Protein AF-A0A524FB58-F1 (afdb_monomer_lite)

Secondary structure (DSSP, 8-state):
--HHHHHHHHHHHHHHHHH-SSPPP--HHHHHHHHHHHHHHHH----SS-HHHHHHHHHHHHHHHHHHHHHHHHHHHHHHHHHHTTPPP-GGGS-HHHHHHHHHHHHHHHHHHHHHHHTT----------------------------PPP-------------------------SS-PPPEE-TTS-EEE--

Radius of gyration: 26.37 Å; chains: 1; bounding box: 49×52×83 Å

Sequence (194 aa):
MDIKSEYEKLYQHWLNEFEQTELTPLNKELYSHYKTALDYLNNYKLDQTDSIKLDVINSYKENFNYLFKDFAKIREIKIINAALALKVINLNILLESEKLFYQNLVSAVKGFKKVKTIDGEKIEELNTFEEKGGLESKENANLEQTKSSIQINEFLDTGLVIKAENEDFNYTLVRFLKKTPPLVGIDLLNYGPF

Structure (mmCIF, N/CA/C/O backbone):
data_AF-A0A524FB58-F1
#
_entry.id   AF-A0A524FB58-F1
#
loop_
_atom_site.group_PDB
_atom_site.id
_atom_site.type_symbol
_atom_site.label_atom_id
_atom_site.label_alt_id
_atom_site.label_comp_id
_atom_site.label_asym_id
_atom_site.label_entity_id
_atom_site.label_seq_id
_atom_site.pdbx_PDB_ins_code
_atom_site.Cartn_x
_atom_site.Cartn_y
_atom_site.Cartn_z
_atom_site.occupancy
_atom_site.B_iso_or_equiv
_atom_site.auth_seq_id
_atom_site.auth_comp_id
_atom_site.auth_asym_id
_atom_site.auth_atom_id
_atom_site.pdbx_PDB_model_num
ATOM 1 N N . MET A 1 1 ? -14.064 15.059 16.021 1.00 74.81 1 MET A N 1
ATOM 2 C CA . MET A 1 1 ? -13.711 14.290 14.813 1.00 74.81 1 MET A CA 1
ATOM 3 C C . MET A 1 1 ? -14.345 12.921 14.954 1.00 74.81 1 MET A C 1
ATOM 5 O O . MET A 1 1 ? -14.161 12.311 16.000 1.00 74.81 1 MET A O 1
ATOM 9 N N . ASP A 1 2 ? -15.152 12.484 13.989 1.00 87.12 2 ASP A N 1
ATOM 10 C CA . ASP A 1 2 ? -15.792 11.164 14.054 1.00 87.12 2 ASP A CA 1
ATOM 11 C C . ASP A 1 2 ? -14.819 10.090 13.554 1.00 87.12 2 ASP A C 1
ATOM 13 O O . ASP A 1 2 ? -14.737 9.809 12.361 1.00 87.12 2 ASP A O 1
ATOM 17 N N . ILE A 1 3 ? -14.054 9.498 14.475 1.00 87.12 3 ILE A N 1
ATOM 18 C CA . ILE A 1 3 ? -12.995 8.535 14.137 1.00 87.12 3 ILE A CA 1
ATOM 19 C C . ILE A 1 3 ? -13.559 7.278 13.454 1.00 87.12 3 ILE A C 1
ATOM 21 O O . ILE A 1 3 ? -12.866 6.649 12.656 1.00 87.12 3 ILE A O 1
ATOM 25 N N . LYS A 1 4 ? -14.812 6.903 13.740 1.00 89.94 4 LYS A N 1
ATOM 26 C CA . LYS A 1 4 ? -15.442 5.741 13.105 1.00 89.94 4 LYS A CA 1
ATOM 27 C C . LYS A 1 4 ? -15.704 6.019 11.631 1.00 89.94 4 LYS A C 1
ATOM 29 O O . LYS A 1 4 ? -15.341 5.208 10.785 1.00 89.94 4 LYS A O 1
ATOM 34 N N . SER A 1 5 ? -16.282 7.181 11.328 1.00 91.19 5 SER A N 1
ATOM 35 C CA . SER A 1 5 ? -16.485 7.608 9.941 1.00 91.19 5 SER A CA 1
ATOM 36 C C . SER A 1 5 ? -15.158 7.727 9.188 1.00 91.19 5 SER A C 1
ATOM 38 O O . SER A 1 5 ? -15.068 7.313 8.035 1.00 91.19 5 SER A O 1
ATOM 40 N N . GLU A 1 6 ? -14.112 8.241 9.836 1.00 91.12 6 GLU A N 1
ATOM 41 C CA . GLU A 1 6 ? -12.800 8.385 9.199 1.00 91.12 6 GLU A CA 1
ATOM 42 C C . GLU A 1 6 ? -12.092 7.056 8.939 1.00 91.12 6 GLU A C 1
ATOM 44 O O . GLU A 1 6 ? -11.480 6.885 7.884 1.00 91.12 6 GLU A O 1
ATOM 49 N N . TYR A 1 7 ? -12.224 6.094 9.854 1.00 92.00 7 TYR A N 1
ATOM 50 C CA . TYR A 1 7 ? -11.739 4.736 9.627 1.00 92.00 7 TYR A CA 1
ATOM 51 C C . TYR A 1 7 ? -12.460 4.082 8.450 1.00 92.00 7 TYR A C 1
ATOM 53 O O . TYR A 1 7 ? -11.806 3.532 7.572 1.00 92.00 7 TYR A O 1
ATOM 61 N N . GLU A 1 8 ? -13.789 4.200 8.388 1.00 93.62 8 GLU A N 1
ATOM 62 C CA . GLU A 1 8 ? -14.581 3.625 7.298 1.00 93.62 8 GLU A CA 1
ATOM 63 C C . GLU A 1 8 ? -14.173 4.208 5.940 1.00 93.62 8 GLU A C 1
ATOM 65 O O . GLU A 1 8 ? -13.949 3.472 4.985 1.00 93.62 8 GLU A O 1
ATOM 70 N N . LYS A 1 9 ? -13.982 5.530 5.848 1.00 93.75 9 LYS A N 1
ATOM 71 C CA . LYS A 1 9 ? -13.510 6.172 4.610 1.00 93.75 9 LYS A CA 1
ATOM 72 C C . LYS A 1 9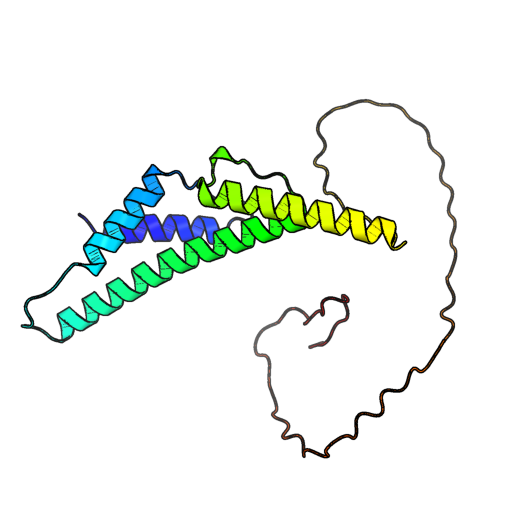 ? -12.133 5.668 4.184 1.00 93.75 9 LYS A C 1
ATOM 74 O O . LYS A 1 9 ? -11.912 5.461 2.992 1.00 93.75 9 LYS A O 1
ATOM 79 N N . LEU A 1 10 ? -11.200 5.511 5.127 1.00 94.00 10 LEU A N 1
ATOM 80 C CA . LEU A 1 10 ? -9.881 4.956 4.824 1.00 94.00 10 LEU A CA 1
ATOM 81 C C . LEU A 1 10 ? -9.994 3.492 4.389 1.00 94.00 10 LEU A C 1
ATOM 83 O O . LEU A 1 10 ? -9.356 3.106 3.418 1.00 94.00 10 LEU A O 1
ATOM 87 N N . TYR A 1 11 ? -10.821 2.700 5.070 1.00 94.69 11 TYR A N 1
ATOM 88 C CA . TYR A 1 11 ? -11.035 1.292 4.757 1.00 94.69 11 TYR A CA 1
ATOM 89 C C . TYR A 1 11 ? -11.610 1.103 3.357 1.00 94.69 11 TYR A C 1
ATOM 91 O O . TYR A 1 11 ? -11.065 0.324 2.585 1.00 94.69 11 TYR A O 1
ATOM 99 N N . GLN A 1 12 ? -12.637 1.866 2.985 1.00 94.81 12 GLN A N 1
ATOM 100 C CA . GLN A 1 12 ? -13.210 1.805 1.640 1.00 94.81 12 GLN A CA 1
ATOM 101 C C . GLN A 1 12 ? -12.193 2.216 0.570 1.00 94.81 12 GLN A C 1
ATOM 103 O O . GLN A 1 12 ? -12.129 1.619 -0.501 1.00 94.81 12 GLN A O 1
ATOM 108 N N . HIS A 1 13 ? -11.357 3.216 0.852 1.00 94.81 13 HIS A N 1
ATOM 109 C CA . HIS A 1 13 ? -10.304 3.611 -0.077 1.00 94.81 13 HIS A CA 1
ATOM 110 C C . HIS A 1 13 ? -9.227 2.526 -0.214 1.00 94.81 13 HIS A C 1
ATOM 112 O O . HIS A 1 13 ? -8.853 2.172 -1.330 1.00 94.81 13 HIS A O 1
ATOM 118 N N . TRP A 1 14 ? -8.780 1.957 0.905 1.00 95.81 14 TRP A N 1
ATOM 119 C CA . TRP A 1 14 ? -7.864 0.821 0.921 1.00 95.81 14 TRP A CA 1
ATOM 120 C C . TRP A 1 14 ? -8.438 -0.383 0.172 1.00 95.81 14 TRP A C 1
ATOM 122 O O . TRP A 1 14 ? -7.725 -0.994 -0.613 1.00 95.81 14 TRP A O 1
ATOM 132 N N . LEU A 1 15 ? -9.725 -0.685 0.352 1.00 94.19 15 LEU A N 1
ATOM 133 C CA . LEU A 1 15 ? -10.390 -1.805 -0.305 1.00 94.19 15 LEU A CA 1
ATOM 134 C C . LEU A 1 15 ? -10.415 -1.616 -1.824 1.00 94.19 15 LEU A C 1
ATOM 136 O O . LEU A 1 15 ? -10.027 -2.518 -2.559 1.00 94.19 15 LEU A O 1
ATOM 140 N N . ASN A 1 16 ? -10.776 -0.419 -2.291 1.00 94.06 16 ASN A N 1
ATOM 141 C CA . ASN A 1 16 ? -10.726 -0.088 -3.715 1.00 94.06 16 ASN A CA 1
ATOM 142 C C . ASN A 1 16 ? -9.303 -0.220 -4.279 1.00 94.06 16 ASN A C 1
ATOM 144 O O . ASN A 1 16 ? -9.114 -0.755 -5.367 1.00 94.06 16 ASN A O 1
ATOM 148 N N . GLU A 1 17 ? -8.295 0.238 -3.535 1.00 92.94 17 GLU A N 1
ATOM 149 C CA . GLU A 1 17 ? -6.890 0.095 -3.921 1.00 92.94 17 GLU A CA 1
ATOM 150 C C . GLU A 1 17 ? -6.446 -1.373 -3.917 1.00 92.94 17 GLU A C 1
ATOM 152 O O . GLU A 1 17 ? -5.666 -1.778 -4.768 1.00 92.94 17 GLU A O 1
ATOM 157 N N . PHE A 1 18 ? -6.948 -2.201 -3.012 1.00 90.94 18 PHE A N 1
ATOM 158 C CA . PHE A 1 18 ? -6.625 -3.621 -2.980 1.00 90.94 18 PHE A CA 1
ATOM 159 C C . PHE A 1 18 ? -7.256 -4.391 -4.152 1.00 90.94 18 PHE A C 1
ATOM 161 O O . PHE A 1 18 ? -6.596 -5.223 -4.772 1.00 90.94 18 PHE A O 1
ATOM 168 N N . GLU A 1 19 ? -8.521 -4.112 -4.470 1.00 91.94 19 GLU A N 1
ATOM 169 C CA . GLU A 1 19 ? -9.278 -4.841 -5.494 1.00 91.94 19 GLU A CA 1
ATOM 170 C C . GLU A 1 19 ? -8.921 -4.420 -6.924 1.00 91.94 19 GLU A C 1
ATOM 172 O O . GLU A 1 19 ? -8.925 -5.243 -7.843 1.00 91.94 19 GLU A O 1
ATOM 177 N N . GLN A 1 20 ? -8.616 -3.140 -7.137 1.00 89.75 20 GLN A N 1
ATOM 178 C CA . GLN A 1 20 ? -8.323 -2.618 -8.468 1.00 89.75 20 GLN A CA 1
ATOM 179 C C . GLN A 1 20 ? -6.864 -2.865 -8.848 1.00 89.75 20 GLN A C 1
ATOM 181 O O . GLN A 1 20 ? -5.957 -2.740 -8.032 1.00 89.75 20 GLN A O 1
ATOM 186 N N . THR A 1 21 ? -6.600 -3.163 -10.121 1.00 85.31 21 THR A N 1
ATOM 187 C CA . THR A 1 21 ? -5.218 -3.256 -10.629 1.00 85.31 21 THR A CA 1
ATOM 188 C C . THR A 1 21 ? -4.576 -1.875 -10.770 1.00 85.31 21 THR A C 1
ATOM 190 O O . THR A 1 21 ? -3.364 -1.725 -10.619 1.00 85.31 21 THR A O 1
ATOM 193 N N . GLU A 1 22 ? -5.386 -0.856 -11.050 1.00 87.25 22 GLU A N 1
ATOM 194 C CA . GLU A 1 22 ? -4.934 0.525 -11.197 1.00 87.25 22 GLU A CA 1
ATOM 195 C C . GLU A 1 22 ? -4.821 1.226 -9.839 1.00 87.25 22 GLU A C 1
ATOM 197 O O . GLU A 1 22 ? -5.389 0.776 -8.844 1.00 87.25 22 GLU A O 1
ATOM 202 N N . LEU A 1 23 ? -4.031 2.300 -9.789 1.00 91.44 23 LEU A N 1
ATOM 203 C CA . LEU A 1 23 ? -3.870 3.117 -8.586 1.00 91.44 23 LEU A CA 1
ATOM 204 C C . LEU A 1 23 ? -5.119 3.971 -8.373 1.00 91.44 23 LEU A C 1
ATOM 206 O O . LEU A 1 23 ? -5.563 4.653 -9.302 1.00 91.44 23 LEU A O 1
ATOM 210 N N . THR A 1 24 ? -5.641 4.004 -7.148 1.00 92.88 24 THR A N 1
ATOM 211 C CA . THR A 1 24 ? -6.732 4.927 -6.820 1.00 92.88 24 THR A CA 1
ATOM 212 C C . THR A 1 24 ? -6.187 6.352 -6.652 1.00 92.88 24 THR A C 1
ATOM 214 O O . THR A 1 24 ? -4.992 6.559 -6.403 1.00 92.88 24 THR A O 1
ATOM 217 N N . PRO A 1 25 ? -7.021 7.391 -6.817 1.00 91.62 25 PRO A N 1
ATOM 218 C CA . PRO A 1 25 ? -6.574 8.766 -6.649 1.00 91.62 25 PRO A CA 1
ATOM 219 C C . PRO A 1 25 ? -6.303 9.124 -5.188 1.00 91.62 25 PRO A C 1
ATOM 221 O O . PRO A 1 25 ? -7.214 9.171 -4.364 1.00 91.62 25 PRO A O 1
ATOM 224 N N . LEU A 1 26 ? -5.049 9.480 -4.890 1.00 92.25 26 LEU A N 1
ATOM 225 C CA . LEU A 1 26 ? -4.635 9.984 -3.584 1.00 92.25 26 LEU A CA 1
ATOM 226 C C . LEU A 1 26 ? -4.120 11.417 -3.716 1.00 92.25 26 LEU A C 1
ATOM 228 O O . LEU A 1 26 ? -2.941 11.670 -3.963 1.00 92.25 26 LEU A O 1
ATOM 232 N N . ASN A 1 27 ? -5.025 12.379 -3.539 1.00 88.44 27 ASN A N 1
ATOM 233 C CA . ASN A 1 27 ? -4.650 13.786 -3.521 1.00 88.44 27 ASN A CA 1
ATOM 234 C C . ASN A 1 27 ? -4.021 14.181 -2.166 1.00 88.44 27 ASN A C 1
ATOM 236 O O . ASN A 1 27 ? -4.152 13.499 -1.143 1.00 88.44 27 ASN A O 1
ATOM 240 N N . LYS A 1 28 ? -3.333 15.328 -2.153 1.00 90.12 28 LYS A N 1
ATOM 241 C CA . LYS A 1 28 ? -2.673 15.858 -0.949 1.00 90.12 28 LYS A CA 1
ATOM 242 C C . LYS A 1 28 ? -3.662 16.130 0.189 1.00 90.12 28 LYS A C 1
ATOM 244 O O . LYS A 1 28 ? -3.309 15.968 1.356 1.00 90.12 28 LYS A O 1
ATOM 249 N N . GLU A 1 29 ? -4.878 16.543 -0.146 1.00 89.38 29 GLU A N 1
ATOM 250 C CA . GLU A 1 29 ? -5.929 16.868 0.819 1.00 89.38 29 GLU A CA 1
ATOM 251 C C . GLU A 1 29 ? -6.419 15.617 1.559 1.00 89.38 29 GLU A C 1
ATOM 253 O O . GLU A 1 29 ? -6.392 15.595 2.786 1.00 89.38 29 GLU A O 1
ATOM 258 N N . LEU A 1 30 ? -6.754 14.543 0.836 1.00 89.31 30 LEU A N 1
ATOM 259 C CA . LEU A 1 30 ? -7.161 13.244 1.382 1.00 89.31 30 LEU A CA 1
ATOM 260 C C . LEU A 1 30 ? -6.049 12.625 2.220 1.00 89.31 30 LEU A C 1
ATOM 262 O O . LEU A 1 30 ? -6.300 12.174 3.334 1.00 89.31 30 LEU A O 1
ATOM 266 N N . TYR A 1 31 ? -4.809 12.650 1.725 1.00 91.94 31 TYR A N 1
ATOM 267 C CA . TYR A 1 31 ? -3.670 12.162 2.500 1.00 91.94 31 TYR A CA 1
ATOM 268 C C . TYR A 1 31 ? -3.527 12.922 3.827 1.00 91.94 31 TYR A C 1
ATOM 270 O O . TYR A 1 31 ? -3.359 12.317 4.888 1.00 91.94 31 TYR A O 1
ATOM 278 N N . SER A 1 32 ? -3.633 14.254 3.781 1.00 91.75 32 SER A N 1
ATOM 279 C CA . SER A 1 32 ? -3.556 15.100 4.978 1.00 91.75 32 SER A CA 1
ATOM 280 C C . SER A 1 32 ? -4.718 14.831 5.935 1.00 91.75 32 SER A C 1
ATOM 282 O O . SER A 1 32 ? -4.526 14.830 7.151 1.00 91.75 32 SER A O 1
ATOM 284 N N . HIS A 1 33 ? -5.905 14.555 5.397 1.00 91.50 33 HIS A N 1
ATOM 285 C CA . HIS A 1 33 ? -7.095 14.203 6.163 1.00 91.50 33 HIS A CA 1
ATOM 286 C C . HIS A 1 33 ? -6.916 12.888 6.933 1.00 91.50 33 HIS A C 1
ATOM 288 O O . HIS A 1 33 ? -7.090 12.864 8.153 1.00 91.50 33 HIS A O 1
ATOM 294 N N . TYR A 1 34 ? -6.453 11.824 6.267 1.00 92.31 34 TYR A N 1
ATOM 295 C CA . TYR A 1 34 ? -6.144 10.552 6.932 1.00 92.31 34 TYR A CA 1
ATOM 296 C C . TYR A 1 34 ? -5.041 10.700 7.976 1.00 92.31 34 TYR A C 1
ATOM 298 O O . TYR A 1 34 ? -5.157 10.169 9.079 1.00 92.31 34 TYR A O 1
ATOM 306 N N . LYS A 1 35 ? -3.995 11.469 7.664 1.00 93.25 35 LYS A N 1
ATOM 307 C CA . LYS A 1 35 ? -2.899 11.715 8.601 1.00 93.25 35 LYS A CA 1
ATOM 308 C C . LYS A 1 35 ? -3.374 12.457 9.852 1.00 93.25 35 LYS A C 1
ATOM 310 O O . LYS A 1 35 ? -3.023 12.066 10.958 1.00 93.25 35 LYS A O 1
ATOM 315 N N . THR A 1 36 ? -4.235 13.459 9.690 1.00 93.06 36 THR A N 1
ATOM 316 C CA . THR A 1 36 ? -4.828 14.205 10.813 1.00 93.06 36 THR A CA 1
ATOM 317 C C . THR A 1 36 ? -5.680 13.291 11.697 1.00 93.06 36 THR A C 1
ATOM 319 O O . THR A 1 36 ? -5.613 13.384 12.921 1.00 93.06 36 THR A O 1
ATOM 322 N N . ALA A 1 37 ? -6.443 12.371 11.093 1.00 91.31 37 ALA A N 1
ATOM 323 C CA . ALA A 1 37 ? -7.217 11.367 11.825 1.00 91.31 37 ALA A CA 1
ATOM 324 C C . ALA A 1 37 ? -6.316 10.441 12.650 1.00 91.31 37 ALA A C 1
ATOM 326 O O . ALA A 1 37 ? -6.582 10.187 13.827 1.00 91.31 37 ALA A O 1
ATOM 327 N N . LEU A 1 38 ? -5.231 9.977 12.031 1.00 91.81 38 LEU A N 1
ATOM 328 C CA . LEU A 1 38 ? -4.247 9.100 12.648 1.00 91.81 38 LEU A CA 1
ATOM 329 C C . LEU A 1 38 ? -3.539 9.792 13.819 1.00 91.81 38 LEU A C 1
ATOM 331 O O . LEU A 1 38 ? -3.433 9.224 14.903 1.00 91.81 38 LEU A O 1
ATOM 335 N N . ASP A 1 39 ? -3.104 11.036 13.619 1.00 92.56 39 ASP A N 1
ATOM 336 C CA . ASP A 1 39 ? -2.422 11.836 14.634 1.00 92.56 39 ASP A CA 1
ATOM 337 C C . ASP A 1 39 ? -3.358 12.139 15.811 1.00 92.56 39 ASP A C 1
ATOM 339 O O . ASP A 1 39 ? -2.952 12.031 16.970 1.00 92.56 39 ASP A O 1
ATOM 343 N N . TYR A 1 40 ? -4.629 12.455 15.541 1.00 90.88 40 TYR A N 1
ATOM 344 C CA . TYR A 1 40 ? -5.641 12.638 16.581 1.00 90.88 40 TYR A CA 1
ATOM 345 C C . TYR A 1 40 ? -5.821 11.368 17.423 1.00 90.88 40 TYR A C 1
ATOM 347 O O . TYR A 1 40 ? -5.773 11.423 18.653 1.00 90.88 40 TYR A O 1
ATOM 355 N N . LEU A 1 41 ? -5.980 10.216 16.767 1.00 88.94 41 LEU A N 1
ATOM 356 C CA . LEU A 1 41 ? -6.186 8.934 17.434 1.00 88.94 41 LEU A CA 1
ATOM 357 C C . LEU A 1 41 ? -4.942 8.495 18.223 1.00 88.94 41 LEU A C 1
ATOM 359 O O . LEU A 1 41 ? -5.056 8.061 19.368 1.00 88.94 41 LEU A O 1
ATOM 363 N N . ASN A 1 42 ? -3.744 8.660 17.664 1.00 89.06 42 ASN A N 1
ATOM 364 C CA . ASN A 1 42 ? -2.493 8.290 18.326 1.00 89.06 42 ASN A CA 1
ATOM 365 C C . ASN A 1 42 ? -2.245 9.127 19.587 1.00 89.06 42 ASN A C 1
ATOM 367 O O . ASN A 1 42 ? -1.902 8.567 20.634 1.00 89.06 42 ASN A O 1
ATOM 371 N N . ASN A 1 43 ? -2.502 10.436 19.518 1.00 89.38 43 ASN A N 1
ATOM 372 C CA . ASN A 1 43 ? -2.318 11.363 20.636 1.00 89.38 43 ASN A CA 1
ATOM 373 C C . ASN A 1 43 ? -3.439 11.307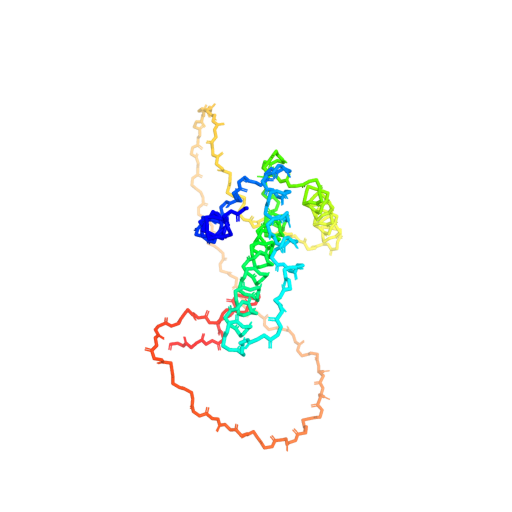 21.685 1.00 89.38 43 ASN A C 1
ATOM 375 O O . ASN A 1 43 ? -3.288 11.885 22.762 1.00 89.38 43 ASN A O 1
ATOM 379 N N . TYR A 1 44 ? -4.544 10.609 21.408 1.00 86.00 44 TYR A N 1
ATOM 380 C CA . TYR A 1 44 ? -5.632 10.440 22.365 1.00 86.00 44 TYR A CA 1
ATOM 381 C C . TYR A 1 44 ? -5.159 9.645 23.591 1.00 86.00 44 TYR A C 1
ATOM 383 O O . TYR A 1 44 ? -4.746 8.487 23.474 1.00 86.00 44 TYR A O 1
ATOM 391 N N . LYS A 1 45 ? -5.213 10.259 24.775 1.00 81.38 45 LYS A N 1
ATOM 392 C CA . LYS A 1 45 ? -4.890 9.626 26.061 1.00 81.38 45 LYS A CA 1
ATOM 393 C C . LYS A 1 45 ? -6.164 9.520 26.890 1.00 81.38 45 LYS A C 1
ATOM 395 O O . LYS A 1 45 ? -6.924 10.482 26.943 1.00 81.38 45 LYS A O 1
ATOM 400 N N . LEU A 1 46 ? -6.379 8.373 27.532 1.00 76.50 46 LEU A N 1
ATOM 401 C CA . LEU A 1 46 ? -7.399 8.245 28.572 1.00 76.50 46 LEU A CA 1
ATOM 402 C C . LEU A 1 46 ? -6.775 8.429 29.942 1.00 76.50 46 LEU A C 1
ATOM 404 O O . LEU A 1 46 ? -5.676 7.936 30.203 1.00 76.50 46 LEU A O 1
ATOM 408 N N . ASP A 1 47 ? -7.546 9.046 30.828 1.00 74.81 47 ASP A N 1
ATOM 409 C CA . ASP A 1 47 ? -7.322 8.955 32.261 1.00 74.81 47 ASP A CA 1
ATOM 410 C C . ASP A 1 47 ? -7.565 7.497 32.678 1.00 74.81 47 ASP A C 1
ATOM 412 O O . ASP A 1 47 ? -8.595 6.918 32.335 1.00 74.81 47 ASP A O 1
ATOM 416 N N . GLN A 1 48 ? -6.583 6.888 33.351 1.00 65.31 48 GLN A N 1
ATOM 417 C CA . GLN A 1 48 ? -6.348 5.438 33.534 1.00 65.31 48 GLN A CA 1
ATOM 418 C C . GLN A 1 48 ? -7.412 4.660 34.344 1.00 65.31 48 GLN A C 1
ATOM 420 O O . GLN A 1 48 ? -7.088 3.765 35.119 1.00 65.31 48 GLN A O 1
ATOM 425 N N . THR A 1 49 ? -8.690 4.984 34.207 1.00 65.12 49 THR A N 1
ATOM 426 C CA . THR A 1 49 ? -9.753 4.495 35.091 1.00 65.12 49 THR A CA 1
ATOM 427 C C . THR A 1 49 ? -10.352 3.150 34.675 1.00 65.12 49 THR A C 1
ATOM 429 O O . THR A 1 49 ? -10.906 2.476 35.533 1.00 65.12 49 THR A O 1
ATOM 432 N N . ASP A 1 50 ? -10.181 2.704 33.423 1.00 77.69 50 ASP A N 1
ATOM 433 C CA . ASP A 1 50 ? -10.714 1.423 32.925 1.00 77.69 50 ASP A CA 1
ATOM 434 C C . ASP A 1 50 ? -9.715 0.688 32.012 1.00 77.69 50 ASP A C 1
ATOM 436 O O . ASP A 1 50 ? -9.418 1.155 30.908 1.00 77.69 50 ASP A O 1
ATOM 440 N N . SER A 1 51 ? -9.253 -0.502 32.423 1.00 83.50 51 SER A N 1
ATOM 441 C CA . SER A 1 51 ? -8.330 -1.333 31.624 1.00 83.50 51 SER A CA 1
ATOM 442 C C . SER A 1 51 ? -8.940 -1.767 30.289 1.00 83.50 51 SER A C 1
ATOM 444 O O . SER A 1 51 ? -8.311 -1.633 29.246 1.00 83.50 51 SER A O 1
ATOM 446 N N . ILE A 1 52 ? -10.209 -2.187 30.295 1.00 85.94 52 ILE A N 1
ATOM 447 C CA . ILE A 1 52 ? -10.911 -2.656 29.091 1.00 85.94 52 ILE A CA 1
ATOM 448 C C . ILE A 1 52 ? -11.038 -1.528 28.059 1.00 85.94 52 ILE A C 1
ATOM 450 O O . ILE A 1 52 ? -10.830 -1.745 26.868 1.00 85.94 52 ILE A O 1
ATOM 454 N N . LYS A 1 53 ? -11.361 -0.303 28.498 1.00 85.50 53 LYS A N 1
ATOM 455 C CA . LYS A 1 53 ? -11.462 0.847 27.585 1.00 85.50 53 LYS A CA 1
ATOM 456 C C . LYS A 1 53 ? -10.110 1.182 26.963 1.00 85.50 53 LYS A C 1
ATOM 458 O O . LYS A 1 53 ? -10.059 1.525 25.784 1.00 85.50 53 LYS A O 1
ATOM 463 N N . LEU A 1 54 ? -9.033 1.071 27.741 1.00 87.75 54 LEU A N 1
ATOM 464 C CA . LEU A 1 54 ? -7.678 1.283 27.249 1.00 87.75 54 LEU A CA 1
ATOM 465 C C . LEU A 1 54 ? -7.306 0.247 26.179 1.00 87.75 54 LEU A C 1
ATOM 467 O O . LEU A 1 54 ? -6.837 0.634 25.111 1.00 87.75 54 LEU A O 1
ATOM 471 N N . ASP A 1 55 ? -7.582 -1.034 26.426 1.00 88.56 55 ASP A N 1
ATOM 472 C CA . ASP A 1 55 ? -7.285 -2.121 25.485 1.00 88.56 55 ASP A CA 1
ATOM 473 C C . ASP A 1 55 ? -8.054 -1.969 24.168 1.00 88.56 55 ASP A C 1
ATOM 475 O O . ASP A 1 55 ? -7.472 -2.072 23.088 1.00 88.56 55 ASP A O 1
ATOM 479 N N . VAL A 1 56 ? -9.349 -1.637 24.237 1.00 88.31 56 VAL A N 1
ATOM 480 C CA . VAL A 1 56 ? -10.177 -1.385 23.045 1.00 88.31 56 VAL A CA 1
ATOM 481 C C . VAL A 1 56 ? -9.611 -0.230 22.217 1.00 88.31 56 VAL A C 1
ATOM 483 O O . VAL A 1 56 ? -9.533 -0.317 20.991 1.00 88.31 56 VAL A O 1
ATOM 486 N N . ILE A 1 57 ? -9.186 0.851 22.871 1.00 87.56 57 ILE A N 1
ATOM 487 C CA . ILE A 1 57 ? -8.661 2.032 22.182 1.00 87.56 57 ILE A CA 1
ATOM 488 C C . ILE A 1 57 ? -7.276 1.764 21.596 1.00 87.56 57 ILE A C 1
ATOM 490 O O . ILE A 1 57 ? -7.001 2.199 20.478 1.00 87.56 57 ILE A O 1
ATOM 494 N N . ASN A 1 58 ? -6.427 1.010 22.292 1.00 89.88 58 ASN A N 1
ATOM 495 C CA . ASN A 1 58 ? -5.138 0.576 21.761 1.00 89.88 58 ASN A CA 1
ATOM 496 C C . ASN A 1 58 ? -5.313 -0.334 20.542 1.00 89.88 58 ASN A C 1
ATOM 498 O O . ASN A 1 58 ? -4.690 -0.080 19.516 1.00 89.88 58 ASN A O 1
ATOM 502 N N . SER A 1 59 ? -6.231 -1.303 20.594 1.00 90.75 59 SER A N 1
ATOM 503 C CA . SER A 1 59 ? -6.555 -2.137 19.430 1.00 90.75 59 SER A CA 1
ATOM 504 C C . SER A 1 59 ? -7.039 -1.290 18.248 1.00 90.75 59 SER A C 1
ATOM 506 O O . SER A 1 59 ? -6.603 -1.479 17.113 1.00 90.75 59 SER A O 1
ATOM 508 N N . TYR A 1 60 ? -7.879 -0.283 18.504 1.00 89.94 60 TYR A N 1
ATOM 509 C CA . TYR A 1 60 ? -8.344 0.623 17.455 1.00 89.94 60 TYR A CA 1
ATOM 510 C C . TYR A 1 60 ? -7.202 1.457 16.847 1.00 89.94 60 TYR A C 1
ATOM 512 O O . TYR A 1 60 ? -7.130 1.605 15.625 1.00 89.94 60 TYR A O 1
ATOM 520 N N . LYS A 1 61 ? -6.271 1.957 17.674 1.00 91.62 61 LYS A N 1
ATOM 521 C CA . LYS A 1 61 ? -5.044 2.634 17.217 1.00 91.62 61 LYS A CA 1
ATOM 522 C C . LYS A 1 61 ? -4.209 1.722 16.330 1.00 91.62 61 LYS A C 1
ATOM 524 O O . LYS A 1 61 ? -3.785 2.139 15.253 1.00 91.62 61 LYS A O 1
ATOM 529 N N . GLU A 1 62 ? -3.953 0.499 16.775 1.00 93.12 62 GLU A N 1
ATOM 530 C CA . GLU A 1 62 ? -3.149 -0.472 16.034 1.00 93.12 62 GLU A CA 1
ATOM 531 C C . GLU A 1 62 ? -3.774 -0.785 14.676 1.00 93.12 62 GLU A C 1
ATOM 533 O O . GLU A 1 62 ? -3.088 -0.689 13.659 1.00 93.12 62 GLU A O 1
ATOM 538 N N . ASN A 1 63 ? -5.083 -1.038 14.637 1.00 92.69 63 ASN A N 1
ATOM 539 C CA . ASN A 1 63 ? -5.806 -1.344 13.405 1.00 92.69 63 ASN A CA 1
ATOM 540 C C . ASN A 1 63 ? -5.789 -0.178 12.408 1.00 92.69 63 ASN A C 1
ATOM 542 O O . ASN A 1 63 ? -5.562 -0.392 11.219 1.00 92.69 63 ASN A O 1
ATOM 546 N N . PHE A 1 64 ? -5.992 1.061 12.870 1.00 93.50 64 PHE A N 1
ATOM 547 C CA . PHE A 1 64 ? -5.946 2.242 12.000 1.00 93.50 64 PHE A CA 1
ATOM 548 C C . PHE A 1 64 ? -4.531 2.457 11.439 1.00 93.50 64 PHE A C 1
ATOM 550 O O . PHE A 1 64 ? -4.356 2.666 10.238 1.00 93.50 64 PHE A O 1
ATOM 557 N N . ASN A 1 65 ? -3.503 2.347 12.290 1.00 93.94 65 ASN A N 1
ATOM 558 C CA . ASN A 1 65 ? -2.105 2.457 11.867 1.00 93.94 65 ASN A CA 1
ATOM 559 C C . ASN A 1 65 ? -1.712 1.349 10.887 1.00 93.94 65 ASN A C 1
ATOM 561 O O . ASN A 1 65 ? -0.998 1.618 9.921 1.00 93.94 65 ASN A O 1
ATOM 565 N N . TYR A 1 66 ? -2.155 0.117 11.133 1.00 95.38 66 TYR A N 1
ATOM 566 C CA . TYR A 1 66 ? -1.928 -1.006 10.235 1.00 95.38 66 TYR A CA 1
ATOM 567 C C . TYR A 1 66 ? -2.556 -0.736 8.868 1.00 95.38 66 TYR A C 1
ATOM 569 O O . TYR A 1 66 ? -1.842 -0.757 7.872 1.00 95.38 66 TYR A O 1
ATOM 577 N N . LEU A 1 67 ? -3.844 -0.387 8.835 1.00 94.75 67 LEU A N 1
ATOM 578 C CA . LEU A 1 67 ? -4.586 -0.125 7.603 1.00 94.75 67 LEU A CA 1
ATOM 579 C C . LEU A 1 67 ? -3.936 0.981 6.763 1.00 94.75 67 LEU A C 1
ATOM 581 O O . LEU A 1 67 ? -3.740 0.823 5.562 1.00 94.75 67 LEU A O 1
ATOM 585 N N . PHE A 1 68 ? -3.544 2.088 7.398 1.00 94.88 68 PHE A N 1
ATOM 586 C CA . PHE A 1 68 ? -2.887 3.191 6.699 1.00 94.88 68 PHE A CA 1
ATOM 587 C C . PHE A 1 68 ? -1.513 2.798 6.135 1.00 94.88 68 PHE A C 1
ATOM 589 O O . PHE A 1 68 ? -1.167 3.163 5.011 1.00 94.88 68 PHE A O 1
ATOM 596 N N . LYS A 1 69 ? -0.721 2.035 6.900 1.00 95.44 69 LYS A N 1
ATOM 597 C CA . LYS A 1 69 ? 0.577 1.522 6.434 1.00 95.44 69 LYS A CA 1
ATOM 598 C C . LYS A 1 69 ? 0.412 0.529 5.292 1.00 95.44 69 LYS A C 1
ATOM 600 O O . LYS A 1 69 ? 1.194 0.563 4.349 1.00 95.44 69 LYS A O 1
ATOM 605 N N . ASP A 1 70 ? -0.571 -0.354 5.390 1.00 95.88 70 ASP A N 1
ATOM 606 C CA . ASP A 1 70 ? -0.843 -1.361 4.373 1.00 95.88 70 ASP A CA 1
ATOM 607 C C . ASP A 1 70 ? -1.318 -0.716 3.066 1.00 95.88 70 ASP A C 1
ATOM 609 O O . ASP A 1 70 ? -0.788 -1.016 2.000 1.00 95.88 70 ASP A O 1
ATOM 613 N N . PHE A 1 71 ? -2.190 0.291 3.158 1.00 94.81 71 PHE A N 1
ATOM 614 C CA . PHE A 1 71 ? -2.586 1.124 2.021 1.00 94.81 71 PHE A CA 1
ATOM 615 C C . PHE A 1 71 ? -1.382 1.731 1.291 1.00 94.81 71 PHE A C 1
ATOM 617 O O . PHE A 1 71 ? -1.263 1.598 0.073 1.00 94.81 71 PHE A O 1
ATOM 624 N N . ALA A 1 72 ? -0.450 2.339 2.029 1.00 94.06 72 ALA A N 1
ATOM 625 C CA . ALA A 1 72 ? 0.763 2.901 1.440 1.00 94.06 72 ALA A CA 1
ATOM 626 C C . ALA A 1 72 ? 1.635 1.828 0.759 1.00 94.06 72 ALA A C 1
ATOM 628 O O . ALA A 1 72 ? 2.170 2.070 -0.321 1.00 94.06 72 ALA A O 1
ATOM 629 N N . LYS A 1 73 ? 1.742 0.631 1.350 1.00 95.38 73 LYS A N 1
ATOM 630 C CA . LYS A 1 73 ? 2.510 -0.489 0.781 1.00 95.38 73 LYS A CA 1
ATOM 631 C C . LYS A 1 73 ? 1.905 -1.031 -0.510 1.00 95.38 73 LYS A C 1
ATOM 633 O O . LYS A 1 73 ? 2.642 -1.293 -1.456 1.00 95.38 73 LYS A O 1
ATOM 638 N N . ILE A 1 74 ? 0.584 -1.203 -0.573 1.00 94.38 74 ILE A N 1
ATOM 639 C CA . ILE A 1 74 ? -0.089 -1.674 -1.796 1.00 94.38 74 ILE A CA 1
ATOM 640 C C . ILE A 1 74 ? 0.201 -0.703 -2.942 1.00 94.38 74 ILE A C 1
ATOM 642 O O . ILE A 1 74 ? 0.591 -1.119 -4.036 1.00 94.38 74 ILE A O 1
ATOM 646 N N . ARG A 1 75 ? 0.085 0.599 -2.668 1.00 95.44 75 ARG A N 1
ATOM 647 C CA . ARG A 1 75 ? 0.408 1.648 -3.637 1.00 95.44 75 ARG A CA 1
ATOM 648 C C . ARG A 1 75 ? 1.865 1.608 -4.072 1.00 95.44 75 ARG A C 1
ATOM 650 O O . ARG A 1 75 ? 2.141 1.651 -5.268 1.00 95.44 75 ARG A O 1
ATOM 657 N N . GLU A 1 76 ? 2.790 1.477 -3.125 1.00 94.88 76 GLU A N 1
ATOM 658 C CA . GLU A 1 76 ? 4.222 1.343 -3.401 1.00 94.88 76 GLU A CA 1
ATOM 659 C C . GLU A 1 76 ? 4.503 0.173 -4.355 1.00 94.88 76 GLU A C 1
ATOM 661 O O . GLU A 1 76 ? 5.155 0.358 -5.383 1.00 94.88 76 GLU A O 1
ATOM 666 N N . ILE A 1 77 ? 3.946 -1.007 -4.074 1.00 94.12 77 ILE A N 1
ATOM 667 C CA . ILE A 1 77 ? 4.109 -2.205 -4.909 1.00 94.12 77 ILE A CA 1
ATOM 668 C C . ILE A 1 77 ? 3.569 -1.965 -6.321 1.00 94.12 77 ILE A C 1
ATOM 670 O O . ILE A 1 77 ? 4.231 -2.298 -7.303 1.00 94.12 77 ILE A O 1
ATOM 674 N N . LYS A 1 78 ? 2.389 -1.351 -6.452 1.00 94.69 78 LYS A N 1
ATOM 675 C CA . LYS A 1 78 ? 1.814 -1.028 -7.765 1.00 94.69 78 LYS A CA 1
ATOM 676 C C . LYS A 1 78 ? 2.676 -0.050 -8.555 1.00 94.69 78 LYS A C 1
ATOM 678 O O . LYS A 1 78 ? 2.860 -0.242 -9.756 1.00 94.69 78 LYS A O 1
ATOM 683 N N . ILE A 1 79 ? 3.235 0.963 -7.894 1.00 94.38 79 ILE A N 1
ATOM 684 C CA . ILE A 1 79 ? 4.152 1.923 -8.518 1.00 94.38 79 ILE A CA 1
ATOM 685 C C . ILE A 1 79 ? 5.423 1.216 -9.001 1.00 94.38 79 ILE A C 1
ATOM 687 O O . ILE A 1 79 ? 5.851 1.445 -10.134 1.00 94.38 79 ILE A O 1
ATOM 691 N N . ILE A 1 80 ? 6.000 0.333 -8.181 1.00 94.25 80 ILE A N 1
ATOM 692 C CA . ILE A 1 80 ? 7.176 -0.467 -8.550 1.00 94.25 80 ILE A CA 1
ATOM 693 C C . ILE A 1 80 ? 6.861 -1.343 -9.763 1.00 94.25 80 ILE A C 1
ATOM 695 O O . ILE A 1 80 ? 7.589 -1.300 -10.754 1.00 94.25 80 ILE A O 1
ATOM 699 N N . ASN A 1 81 ? 5.756 -2.089 -9.724 1.00 92.50 81 ASN A N 1
ATOM 700 C CA . ASN A 1 81 ? 5.353 -2.983 -10.809 1.00 92.50 81 ASN A CA 1
ATOM 701 C C . ASN A 1 81 ? 5.142 -2.221 -12.120 1.00 92.50 81 ASN A C 1
ATOM 703 O O . ASN A 1 81 ? 5.626 -2.641 -13.171 1.00 92.50 81 ASN A O 1
ATOM 707 N N . ALA A 1 82 ? 4.478 -1.067 -12.061 1.00 92.44 82 ALA A N 1
ATOM 708 C CA . ALA A 1 82 ? 4.293 -0.212 -13.224 1.00 92.44 82 ALA A CA 1
ATOM 709 C C . ALA A 1 82 ? 5.625 0.347 -13.754 1.00 92.44 82 ALA A C 1
ATOM 711 O O . ALA A 1 82 ? 5.834 0.359 -14.967 1.00 92.44 82 ALA A O 1
ATOM 712 N N . ALA A 1 83 ? 6.557 0.742 -12.880 1.00 93.62 83 ALA A N 1
ATOM 713 C CA . ALA A 1 83 ? 7.881 1.212 -13.291 1.00 93.62 83 ALA A CA 1
ATOM 714 C C . ALA A 1 83 ? 8.728 0.103 -13.941 1.00 93.62 83 ALA A C 1
ATOM 716 O O . ALA A 1 83 ? 9.369 0.347 -14.963 1.00 93.62 83 ALA A O 1
ATOM 717 N N . LEU A 1 84 ? 8.703 -1.116 -13.393 1.00 90.88 84 LEU A N 1
ATOM 718 C CA . LEU A 1 84 ? 9.392 -2.285 -13.954 1.00 90.88 84 LEU A CA 1
ATOM 719 C C . LEU A 1 84 ? 8.836 -2.663 -15.333 1.00 90.88 84 LEU A C 1
ATOM 721 O O . LEU A 1 84 ? 9.604 -2.924 -16.262 1.00 90.88 84 LEU A O 1
ATOM 725 N N . ALA A 1 85 ? 7.510 -2.615 -15.486 1.00 90.25 85 ALA A N 1
ATOM 726 C CA . ALA A 1 85 ? 6.825 -2.827 -16.758 1.00 90.25 85 ALA A CA 1
ATOM 727 C C . ALA A 1 85 ? 6.941 -1.633 -17.727 1.00 90.25 85 ALA A C 1
ATOM 729 O O . ALA A 1 85 ? 6.502 -1.732 -18.868 1.00 90.25 85 ALA A O 1
ATOM 730 N N . LEU A 1 86 ? 7.517 -0.503 -17.292 1.00 90.56 86 LEU A N 1
ATOM 731 C CA . LEU A 1 86 ? 7.525 0.772 -18.020 1.00 90.56 86 LEU A CA 1
ATOM 732 C C . LEU A 1 86 ? 6.116 1.252 -18.441 1.00 90.56 86 LEU A C 1
ATOM 734 O O . LEU A 1 86 ? 5.984 2.003 -19.409 1.00 90.56 86 LEU A O 1
ATOM 738 N N . LYS A 1 87 ? 5.068 0.856 -17.703 1.00 89.56 87 LYS A N 1
ATOM 739 C CA . LYS A 1 87 ? 3.686 1.300 -17.934 1.00 89.56 87 LYS A CA 1
ATOM 740 C C . LYS A 1 87 ? 3.550 2.762 -17.521 1.00 89.56 87 LYS A C 1
ATOM 742 O O . LYS A 1 87 ? 3.904 3.128 -16.405 1.00 89.56 87 LYS A O 1
ATOM 747 N N . VAL A 1 88 ? 2.982 3.590 -18.395 1.00 88.38 88 VAL A N 1
ATOM 748 C CA . VAL A 1 88 ? 2.721 5.003 -18.094 1.00 88.38 88 VAL A CA 1
ATOM 749 C C . VAL A 1 88 ? 1.617 5.117 -17.040 1.00 88.38 88 VAL A C 1
ATOM 751 O O . VAL A 1 88 ? 0.509 4.624 -17.235 1.00 88.38 88 VAL A O 1
ATOM 754 N N . ILE A 1 89 ? 1.920 5.790 -15.929 1.00 89.75 89 ILE A N 1
ATOM 755 C CA . ILE A 1 89 ? 0.966 6.109 -14.860 1.00 89.75 89 ILE A CA 1
ATOM 756 C C . ILE A 1 89 ? 0.563 7.582 -14.973 1.00 89.75 89 ILE A C 1
ATOM 758 O O . ILE A 1 89 ? 1.394 8.445 -15.266 1.00 89.75 89 ILE A O 1
ATOM 762 N N . ASN A 1 90 ? -0.700 7.890 -14.686 1.00 88.75 90 ASN A N 1
ATOM 763 C CA . ASN A 1 90 ? -1.148 9.268 -14.530 1.00 88.75 90 ASN A CA 1
ATOM 764 C C . ASN A 1 90 ? -0.501 9.900 -13.282 1.00 88.75 90 ASN A C 1
ATOM 766 O O . ASN A 1 90 ? -0.770 9.490 -12.162 1.00 88.75 90 ASN A O 1
ATOM 770 N N . LEU A 1 91 ? 0.332 10.927 -13.447 1.00 87.75 91 LEU A N 1
ATOM 771 C CA . LEU A 1 91 ? 1.021 11.563 -12.317 1.00 87.75 91 LEU A CA 1
ATOM 772 C C . LEU A 1 91 ? 0.098 12.422 -11.442 1.00 87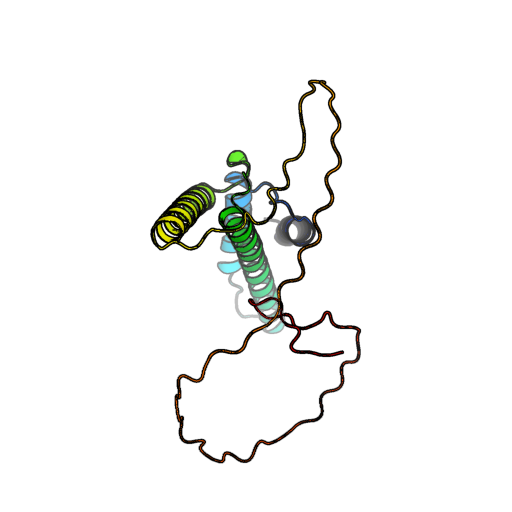.75 91 LEU A C 1
ATOM 774 O O . LEU A 1 91 ? 0.475 12.764 -10.330 1.00 87.75 91 LEU A O 1
ATOM 778 N N . ASN A 1 92 ? -1.103 12.780 -11.895 1.00 87.94 92 ASN A N 1
ATOM 779 C CA . ASN A 1 92 ? -1.998 13.655 -11.130 1.00 87.94 92 ASN A CA 1
ATOM 780 C C . ASN A 1 92 ? -2.656 12.946 -9.937 1.00 87.94 92 ASN A C 1
ATOM 782 O O . ASN A 1 92 ? -3.096 13.610 -9.003 1.00 87.94 92 ASN A O 1
ATOM 786 N N . ILE A 1 93 ? -2.707 11.612 -9.966 1.00 89.94 93 ILE A N 1
ATOM 787 C CA . ILE A 1 93 ? -3.325 10.782 -8.921 1.00 89.94 93 ILE A CA 1
ATOM 788 C C . ILE A 1 93 ? -2.340 10.360 -7.815 1.00 89.94 93 ILE A C 1
ATOM 790 O O . ILE A 1 93 ? -2.749 9.709 -6.853 1.00 89.94 93 ILE A O 1
ATOM 794 N N . LEU A 1 94 ? -1.057 10.712 -7.964 1.00 90.88 94 LEU A N 1
ATOM 795 C CA . LEU A 1 94 ? 0.034 10.352 -7.057 1.00 90.88 94 LEU A CA 1
ATOM 796 C C . LEU A 1 94 ? 0.387 11.518 -6.131 1.00 90.88 94 LEU A C 1
ATOM 798 O O . LEU A 1 94 ? 0.297 12.693 -6.503 1.00 90.88 94 LEU A O 1
ATOM 802 N N . LEU A 1 95 ? 0.906 11.181 -4.953 1.00 93.31 95 LEU A N 1
ATOM 803 C CA . LEU A 1 95 ? 1.571 12.142 -4.078 1.00 93.31 95 LEU A CA 1
ATOM 804 C C . LEU A 1 95 ? 2.906 12.597 -4.691 1.00 93.31 95 LEU A C 1
ATOM 806 O O . LEU A 1 95 ? 3.554 11.840 -5.406 1.00 93.31 95 LEU A O 1
ATOM 810 N N . GLU A 1 96 ? 3.383 13.802 -4.371 1.00 91.94 96 GLU A N 1
ATOM 811 C CA . GLU A 1 96 ? 4.663 14.305 -4.912 1.00 91.94 96 GLU A CA 1
ATOM 812 C C . GLU A 1 96 ? 5.852 13.369 -4.629 1.00 91.94 96 GLU A C 1
ATOM 814 O O . GLU A 1 96 ? 6.698 13.149 -5.495 1.00 91.94 96 GLU A O 1
ATOM 819 N N . SER A 1 97 ? 5.886 12.752 -3.444 1.00 92.75 97 SER A N 1
ATOM 820 C CA . SER A 1 97 ? 6.899 11.749 -3.098 1.00 92.75 97 SER A CA 1
ATOM 821 C C . SER A 1 97 ? 6.797 10.493 -3.965 1.00 92.75 97 SER A C 1
ATOM 823 O O . SER A 1 97 ? 7.816 9.965 -4.400 1.00 92.75 97 SER A O 1
ATOM 825 N N . GLU A 1 98 ? 5.576 10.035 -4.250 1.00 94.44 98 GLU A N 1
ATOM 826 C CA . GLU A 1 98 ? 5.321 8.876 -5.109 1.00 94.44 98 GLU A CA 1
ATOM 827 C C . GLU A 1 98 ? 5.709 9.177 -6.568 1.00 94.44 98 GLU A C 1
ATOM 829 O O . GLU A 1 98 ? 6.305 8.332 -7.234 1.00 94.44 98 GLU A O 1
ATOM 834 N N . LYS A 1 99 ? 5.443 10.399 -7.058 1.00 94.56 99 LYS A N 1
ATOM 835 C CA . LYS A 1 99 ? 5.844 10.841 -8.407 1.00 94.56 99 LYS A CA 1
ATOM 836 C C . LYS A 1 99 ? 7.356 10.798 -8.577 1.00 94.56 99 LYS A C 1
ATOM 838 O O . LYS A 1 99 ? 7.847 10.232 -9.553 1.00 94.56 99 LYS A O 1
ATOM 843 N N . LEU A 1 100 ? 8.086 11.380 -7.623 1.00 94.69 100 LEU A N 1
ATOM 844 C CA . LEU A 1 100 ? 9.546 11.396 -7.647 1.00 94.69 100 LEU A CA 1
ATOM 845 C C . LEU A 1 100 ? 10.110 9.970 -7.590 1.00 94.69 100 LEU A C 1
ATOM 847 O O . LEU A 1 100 ? 11.015 9.627 -8.351 1.00 94.69 100 LEU A O 1
ATOM 851 N N . PHE A 1 101 ? 9.539 9.123 -6.732 1.00 95.31 101 PHE A N 1
ATOM 852 C CA . PHE A 1 101 ? 9.920 7.719 -6.623 1.00 95.31 101 PHE A CA 1
ATOM 853 C C . PHE A 1 101 ? 9.730 6.962 -7.948 1.00 95.31 101 PHE A C 1
ATOM 855 O O . PHE A 1 101 ? 10.673 6.342 -8.441 1.00 95.31 101 PHE A O 1
ATOM 862 N N . TYR A 1 102 ? 8.559 7.089 -8.577 1.00 95.25 102 TYR A N 1
ATOM 863 C CA . TYR A 1 102 ? 8.266 6.481 -9.876 1.00 95.25 102 TYR A CA 1
ATOM 864 C C . TYR A 1 102 ? 9.232 6.948 -10.977 1.00 95.25 102 TYR A C 1
ATOM 866 O O . TYR A 1 102 ? 9.788 6.127 -11.706 1.00 95.25 102 TYR A O 1
ATOM 874 N N . GLN A 1 103 ? 9.484 8.256 -11.087 1.00 94.38 103 GLN A N 1
ATOM 875 C CA . GLN A 1 103 ? 10.389 8.814 -12.101 1.00 94.38 103 GLN A CA 1
ATOM 876 C C . GLN A 1 103 ? 11.827 8.299 -11.952 1.00 94.38 103 GLN A C 1
ATOM 878 O O . GLN A 1 103 ? 12.477 7.960 -12.949 1.00 94.38 103 GLN A O 1
ATOM 883 N N . ASN A 1 104 ? 12.307 8.196 -10.711 1.00 95.69 104 ASN A N 1
ATOM 884 C CA . ASN A 1 104 ? 13.626 7.650 -10.412 1.00 95.69 104 ASN A CA 1
ATOM 885 C C . ASN A 1 104 ? 13.709 6.164 -10.784 1.00 95.69 104 ASN A C 1
ATOM 887 O O . ASN A 1 104 ? 14.664 5.757 -11.448 1.00 95.69 104 ASN A O 1
ATOM 891 N N . LEU A 1 105 ? 12.688 5.369 -10.442 1.00 94.25 105 LEU A N 1
ATOM 892 C CA . LEU A 1 105 ? 12.631 3.950 -10.803 1.00 94.25 105 LEU A CA 1
ATOM 893 C C . LEU A 1 105 ? 12.599 3.737 -12.316 1.00 94.25 105 LEU A C 1
ATOM 895 O O . LEU A 1 105 ? 13.387 2.956 -12.838 1.00 94.25 105 LEU A O 1
ATOM 899 N N . VAL A 1 106 ? 11.748 4.464 -13.042 1.00 94.31 106 VAL A N 1
ATOM 900 C CA . VAL A 1 106 ? 11.682 4.369 -14.508 1.00 94.31 106 VAL A CA 1
ATOM 901 C C . VAL A 1 106 ? 13.032 4.705 -15.141 1.00 94.31 106 VAL A C 1
ATOM 903 O O . VAL A 1 106 ? 13.462 4.032 -16.078 1.00 94.31 106 VAL A O 1
ATOM 906 N N . SER A 1 107 ? 13.721 5.727 -14.630 1.00 93.12 107 SER A N 1
ATOM 907 C CA . SER A 1 107 ? 15.050 6.111 -15.115 1.00 93.12 107 SER A CA 1
ATOM 908 C C . SER A 1 107 ? 16.088 5.016 -14.856 1.00 93.12 107 SER A C 1
ATOM 910 O O . SER A 1 107 ? 16.858 4.686 -15.759 1.00 93.12 107 SER A O 1
ATOM 912 N N . ALA A 1 108 ? 16.062 4.400 -13.671 1.00 94.38 108 ALA A N 1
ATOM 913 C CA . ALA A 1 108 ? 16.936 3.286 -13.315 1.00 94.38 108 ALA A CA 1
ATOM 914 C C . ALA A 1 108 ? 16.675 2.045 -14.185 1.00 94.38 108 ALA A C 1
ATOM 916 O O . ALA A 1 108 ? 17.612 1.486 -14.751 1.00 94.38 108 ALA A O 1
ATOM 917 N N . VAL A 1 109 ? 15.408 1.660 -14.374 1.00 92.81 109 VAL A N 1
ATOM 918 C CA . VAL A 1 109 ? 15.014 0.516 -15.215 1.00 92.81 109 VAL A CA 1
ATOM 919 C C . VAL A 1 109 ? 15.425 0.743 -16.671 1.00 92.81 109 VAL A C 1
ATOM 921 O O . VAL A 1 109 ? 15.987 -0.150 -17.303 1.00 92.81 109 VAL A O 1
ATOM 924 N N . LYS A 1 110 ? 15.213 1.951 -17.211 1.00 91.62 110 LYS A N 1
ATOM 925 C CA . LYS A 1 110 ? 15.677 2.313 -18.561 1.00 91.62 110 LYS A CA 1
ATOM 926 C C . LYS A 1 110 ? 17.200 2.266 -18.672 1.00 91.62 110 LYS A C 1
ATOM 928 O O . LYS A 1 110 ? 17.712 1.770 -19.672 1.00 91.62 110 LYS A O 1
ATOM 933 N N . GLY A 1 111 ? 17.918 2.778 -17.672 1.00 91.06 111 GLY A N 1
ATOM 934 C CA . GLY A 1 111 ? 19.379 2.709 -17.610 1.00 91.06 111 GLY A CA 1
ATOM 935 C C . GLY A 1 111 ? 19.880 1.266 -17.617 1.00 91.06 111 GLY A C 1
ATOM 936 O O . GLY A 1 111 ? 20.731 0.917 -18.427 1.00 91.06 111 GLY A O 1
ATOM 937 N N . PHE A 1 112 ? 19.278 0.407 -16.796 1.00 88.56 112 PHE A N 1
ATOM 938 C CA . PHE A 1 112 ? 19.613 -1.011 -16.721 1.00 88.56 112 PHE A CA 1
ATOM 939 C C . PHE A 1 112 ? 19.355 -1.752 -18.040 1.00 88.56 112 PHE A C 1
ATOM 941 O O . PHE A 1 112 ? 20.228 -2.478 -18.511 1.00 88.56 112 PHE A O 1
ATOM 948 N N . LYS A 1 113 ? 18.205 -1.514 -18.692 1.00 86.62 113 LYS A N 1
ATOM 949 C CA . LYS A 1 113 ? 17.920 -2.085 -20.021 1.00 86.62 113 LYS A CA 1
ATOM 950 C C . LYS A 1 113 ? 18.974 -1.674 -21.057 1.00 86.62 113 LYS A C 1
ATOM 952 O O . LYS A 1 113 ? 19.409 -2.517 -21.830 1.00 86.62 113 LYS A O 1
ATOM 957 N N . LYS A 1 114 ? 19.433 -0.415 -21.041 1.00 87.81 114 LYS A N 1
ATOM 958 C CA . LYS A 1 114 ? 20.506 0.061 -21.936 1.00 87.81 114 LYS A CA 1
ATOM 959 C C . LYS A 1 114 ? 21.844 -0.634 -21.675 1.00 87.81 114 LYS A C 1
ATOM 961 O O . LYS A 1 114 ? 22.537 -0.974 -22.626 1.00 87.81 114 LYS A O 1
ATOM 966 N N . VAL A 1 115 ? 22.207 -0.858 -20.414 1.00 87.81 115 VAL A N 1
ATOM 967 C CA . VAL A 1 115 ? 23.448 -1.576 -20.073 1.00 87.81 115 VAL A CA 1
ATOM 968 C C . VAL A 1 115 ? 23.382 -3.024 -20.558 1.00 87.81 115 VAL A C 1
ATOM 970 O O . VAL A 1 115 ? 24.270 -3.452 -21.283 1.00 87.81 115 VAL A O 1
ATOM 973 N N . LYS A 1 116 ? 22.275 -3.731 -20.305 1.00 81.44 116 LYS A N 1
ATOM 974 C CA . LYS A 1 116 ? 22.072 -5.099 -20.812 1.00 81.44 116 LYS A CA 1
ATOM 975 C C . LYS A 1 116 ? 22.202 -5.214 -22.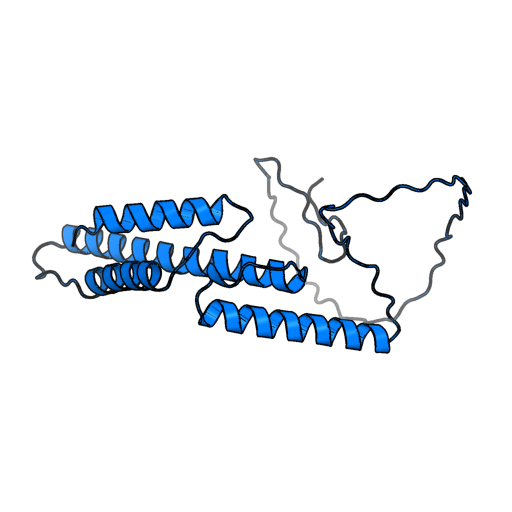333 1.00 81.44 116 LYS A C 1
ATOM 977 O O . LYS A 1 116 ? 22.780 -6.175 -22.826 1.00 81.44 116 LYS A O 1
ATOM 982 N N . THR A 1 117 ? 21.713 -4.221 -23.083 1.00 78.88 117 THR A N 1
ATOM 983 C CA . THR A 1 117 ? 21.891 -4.211 -24.545 1.00 78.88 117 THR A CA 1
ATOM 984 C C . THR A 1 117 ? 23.347 -4.029 -24.982 1.00 78.88 117 THR A C 1
ATOM 986 O O . THR A 1 117 ? 23.710 -4.502 -26.055 1.00 78.88 117 THR A O 1
ATOM 989 N N . ILE A 1 118 ? 24.183 -3.366 -24.173 1.00 78.38 118 ILE A N 1
ATOM 990 C CA . ILE A 1 118 ? 25.625 -3.222 -24.434 1.00 78.38 118 ILE A CA 1
ATOM 991 C C . ILE A 1 118 ? 26.347 -4.550 -24.178 1.00 78.38 118 ILE A C 1
ATOM 993 O O . ILE A 1 118 ? 27.230 -4.913 -24.951 1.00 78.38 118 ILE A O 1
ATOM 997 N N . ASP A 1 119 ? 25.920 -5.304 -23.162 1.00 74.75 119 ASP A N 1
ATOM 998 C CA . ASP A 1 119 ? 26.494 -6.607 -22.795 1.00 74.75 119 ASP A CA 1
ATOM 999 C C . ASP A 1 119 ? 26.125 -7.745 -23.774 1.00 74.75 119 ASP A C 1
ATOM 1001 O O . ASP A 1 119 ? 26.538 -8.889 -23.597 1.00 74.75 119 ASP A O 1
ATOM 1005 N N . GLY A 1 120 ? 25.376 -7.446 -24.843 1.00 66.50 120 GLY A N 1
ATOM 1006 C CA . GLY A 1 120 ? 25.060 -8.396 -25.914 1.00 66.50 120 GLY A CA 1
ATOM 1007 C C . GLY A 1 120 ? 23.864 -9.314 -25.635 1.00 66.50 120 GLY A C 1
ATOM 1008 O O . GLY A 1 120 ? 23.509 -10.119 -26.499 1.00 66.50 120 GLY A O 1
ATOM 1009 N N . GLU A 1 121 ? 23.190 -9.170 -24.489 1.00 63.38 121 GLU A N 1
ATOM 1010 C CA . GLU A 1 121 ? 21.904 -9.822 -24.230 1.00 63.38 121 GLU A CA 1
ATOM 1011 C C . GLU A 1 121 ? 20.806 -9.125 -25.052 1.00 63.38 121 GLU A C 1
ATOM 1013 O O . GLU A 1 121 ? 20.381 -8.005 -24.751 1.00 63.38 121 GLU A O 1
ATOM 1018 N N . LYS A 1 122 ? 20.319 -9.782 -26.115 1.00 58.16 122 LYS A N 1
ATOM 1019 C CA . LYS A 1 122 ? 19.097 -9.350 -26.806 1.00 58.16 122 LYS A CA 1
ATOM 1020 C C . LYS A 1 122 ? 17.923 -9.543 -25.851 1.00 58.16 122 LYS A C 1
ATOM 1022 O O . LYS A 1 122 ? 17.491 -10.665 -25.616 1.00 58.16 122 LYS A O 1
ATOM 1027 N N . ILE A 1 123 ? 17.427 -8.447 -25.289 1.00 57.50 123 ILE A N 1
ATOM 1028 C CA . ILE A 1 123 ? 16.212 -8.457 -24.478 1.00 57.50 123 ILE A CA 1
ATOM 1029 C C . ILE A 1 123 ? 15.047 -8.754 -25.427 1.00 57.50 123 ILE A C 1
ATOM 1031 O O . ILE A 1 123 ? 14.674 -7.894 -26.223 1.00 57.50 123 ILE A O 1
ATOM 1035 N N . GLU A 1 124 ? 14.491 -9.964 -25.360 1.00 52.44 124 GLU A N 1
ATOM 1036 C CA . GLU A 1 124 ? 13.159 -10.226 -25.903 1.00 52.44 124 GLU A CA 1
ATOM 1037 C C . GLU A 1 124 ? 12.188 -9.288 -25.182 1.00 52.44 124 GLU A C 1
ATOM 1039 O O . GLU A 1 124 ? 12.095 -9.278 -23.951 1.00 52.44 124 GLU A O 1
ATOM 1044 N N . GLU A 1 125 ? 11.543 -8.406 -25.943 1.00 50.34 125 GLU A N 1
ATOM 1045 C CA . GLU A 1 125 ? 10.580 -7.457 -25.407 1.00 50.34 125 GLU A CA 1
ATOM 1046 C C . GLU A 1 125 ? 9.464 -8.236 -24.705 1.00 50.34 125 GLU A C 1
ATOM 1048 O O . GLU A 1 125 ? 8.670 -8.930 -25.336 1.00 50.34 125 GLU A O 1
ATOM 1053 N N . LEU A 1 126 ? 9.409 -8.136 -23.375 1.00 43.00 126 LEU A N 1
ATOM 1054 C CA . LEU A 1 126 ? 8.247 -8.556 -22.600 1.00 43.00 126 LEU A CA 1
ATOM 1055 C C . LEU A 1 126 ? 7.045 -7.772 -23.129 1.00 43.00 126 LEU A C 1
ATOM 1057 O O . LEU A 1 126 ? 6.935 -6.581 -22.847 1.00 43.00 126 LEU A O 1
ATOM 1061 N N . ASN A 1 127 ? 6.223 -8.462 -23.928 1.00 36.66 127 ASN A N 1
ATOM 1062 C CA . ASN A 1 127 ? 5.010 -8.006 -24.603 1.00 36.66 127 ASN A CA 1
ATOM 1063 C C . ASN A 1 127 ? 4.473 -6.677 -24.064 1.00 36.66 127 ASN A C 1
ATOM 1065 O O . ASN A 1 127 ? 3.743 -6.625 -23.069 1.00 36.66 127 ASN A O 1
ATOM 1069 N N . THR A 1 128 ? 4.819 -5.605 -24.768 1.00 34.56 128 THR A N 1
ATOM 1070 C CA . THR A 1 128 ? 4.141 -4.322 -24.674 1.00 34.56 128 THR A CA 1
ATOM 1071 C C . THR A 1 128 ? 2.688 -4.565 -25.082 1.00 34.56 128 THR A C 1
ATOM 1073 O O . THR A 1 128 ? 2.390 -4.764 -26.258 1.00 34.56 128 THR A O 1
ATOM 1076 N N . PHE A 1 129 ? 1.766 -4.607 -24.118 1.00 33.81 129 PHE A N 1
ATOM 1077 C CA . PHE A 1 129 ? 0.340 -4.489 -24.416 1.00 33.81 129 PHE A CA 1
ATOM 1078 C C . PHE A 1 129 ? 0.084 -3.048 -24.865 1.00 33.81 129 PHE A C 1
ATOM 1080 O O . PHE A 1 129 ? -0.244 -2.172 -24.068 1.00 33.81 129 PHE A O 1
ATOM 1087 N N . GLU A 1 130 ? 0.306 -2.799 -26.153 1.00 33.03 130 GLU A N 1
ATOM 1088 C CA . GLU A 1 130 ? -0.167 -1.603 -26.831 1.00 33.03 130 GLU A CA 1
ATOM 1089 C C . GLU A 1 130 ? -1.688 -1.715 -26.992 1.00 33.03 130 GLU A C 1
ATOM 1091 O O . GLU A 1 130 ? -2.201 -2.458 -27.835 1.00 33.03 130 GLU A O 1
ATOM 1096 N N . GLU A 1 131 ? -2.435 -0.977 -26.172 1.00 30.80 131 GLU A N 1
ATOM 1097 C CA . GLU A 1 131 ? -3.822 -0.666 -26.496 1.00 30.80 131 GLU A CA 1
ATOM 1098 C C . GLU A 1 131 ? -3.847 0.254 -27.718 1.00 30.80 131 GLU A C 1
ATOM 1100 O O . GLU A 1 131 ? -3.390 1.397 -27.702 1.00 30.80 131 GLU A O 1
ATOM 1105 N N . LYS A 1 132 ? -4.384 -0.302 -28.805 1.00 30.70 132 LYS A N 1
ATOM 1106 C CA . LYS A 1 132 ? -4.648 0.368 -30.073 1.00 30.70 132 LYS A CA 1
ATOM 1107 C C . LYS A 1 132 ? -5.520 1.608 -29.883 1.00 30.70 132 LYS A C 1
ATOM 1109 O O . LYS A 1 132 ? -6.638 1.521 -29.382 1.00 30.70 132 LYS A O 1
ATOM 1114 N N . GLY A 1 133 ? -5.082 2.708 -30.483 1.00 24.77 133 GLY A N 1
ATOM 1115 C CA . GLY A 1 133 ? -5.941 3.810 -30.894 1.00 24.77 133 GLY A CA 1
ATOM 1116 C C . GLY A 1 133 ? -5.411 4.435 -32.181 1.00 24.77 133 GLY A C 1
ATOM 1117 O O . GLY A 1 133 ? -4.393 5.114 -32.147 1.00 24.77 133 GLY A O 1
ATOM 1118 N N . GLY A 1 134 ? -6.111 4.218 -33.301 1.00 24.27 134 GLY A N 1
ATOM 1119 C CA . GLY A 1 134 ? -5.923 4.983 -34.541 1.00 24.27 134 GLY A CA 1
ATOM 1120 C C . GLY A 1 134 ? -5.740 4.137 -35.800 1.00 24.27 134 GLY A C 1
ATOM 1121 O O . GLY A 1 134 ? -4.713 3.498 -35.979 1.00 24.27 134 GLY A O 1
ATOM 1122 N N . LEU A 1 135 ? -6.763 4.154 -36.660 1.00 27.08 135 LEU A N 1
ATOM 1123 C CA . LEU A 1 135 ? -6.798 3.604 -38.018 1.00 27.08 135 LEU A CA 1
ATOM 1124 C C . LEU A 1 135 ? -5.574 4.014 -38.854 1.00 27.08 135 LEU A C 1
ATOM 1126 O O . LEU A 1 135 ? -5.278 5.198 -38.930 1.00 27.08 135 LEU A O 1
ATOM 1130 N N . GLU A 1 136 ? -5.023 3.073 -39.624 1.00 24.27 136 GLU A N 1
ATOM 1131 C CA . GLU A 1 136 ? -4.986 3.199 -41.086 1.00 24.27 136 GLU A CA 1
ATOM 1132 C C . GLU A 1 136 ? -4.693 1.848 -41.756 1.00 24.27 136 GLU A C 1
ATOM 1134 O O . GLU A 1 136 ? -3.793 1.093 -41.398 1.00 24.27 136 GLU A O 1
ATOM 1139 N N . SER A 1 137 ? -5.544 1.535 -42.723 1.00 28.73 137 SER A N 1
ATOM 1140 C CA . SER A 1 137 ? -5.511 0.383 -43.611 1.00 28.73 137 SER A CA 1
ATOM 1141 C C . SER A 1 137 ? -4.323 0.425 -44.571 1.00 28.73 137 SER A C 1
ATOM 1143 O O . SER A 1 137 ? -4.136 1.440 -45.242 1.00 28.73 137 SER A O 1
ATOM 1145 N N . LYS A 1 138 ? -3.650 -0.717 -44.760 1.00 26.78 138 LYS A N 1
ATOM 1146 C CA . LYS A 1 138 ? -3.328 -1.264 -46.089 1.00 26.78 138 LYS A CA 1
ATOM 1147 C C . LYS A 1 138 ? -2.864 -2.717 -46.001 1.00 26.78 138 LYS A C 1
ATOM 1149 O O . LYS A 1 138 ? -2.029 -3.084 -45.183 1.00 26.78 138 LYS A O 1
ATOM 1154 N N . GLU A 1 139 ? -3.476 -3.513 -46.864 1.00 25.14 139 GLU A N 1
ATOM 1155 C CA . GLU A 1 139 ? -3.198 -4.911 -47.155 1.00 25.14 139 GLU A CA 1
ATOM 1156 C C . GLU A 1 139 ? -1.738 -5.120 -47.581 1.00 25.14 139 GLU A C 1
ATOM 1158 O O . GLU A 1 139 ? -1.180 -4.309 -48.319 1.00 25.14 139 GLU A O 1
ATOM 1163 N N . ASN A 1 140 ? -1.137 -6.240 -47.180 1.00 26.39 140 ASN A N 1
ATOM 1164 C CA . ASN A 1 140 ? -0.830 -7.316 -48.124 1.00 26.39 140 ASN A CA 1
ATOM 1165 C C . ASN A 1 140 ? -0.329 -8.564 -47.395 1.00 26.39 140 ASN A C 1
ATOM 1167 O O . ASN A 1 140 ? 0.508 -8.515 -46.497 1.00 26.39 140 ASN A O 1
ATOM 1171 N N . ALA A 1 141 ? -0.896 -9.689 -47.812 1.00 27.89 141 ALA A N 1
ATOM 1172 C CA . ALA A 1 141 ? -0.570 -11.025 -47.368 1.00 27.89 141 ALA A CA 1
ATOM 1173 C C . ALA A 1 141 ? 0.852 -11.429 -47.785 1.00 27.89 141 ALA A C 1
ATOM 1175 O O . ALA A 1 141 ? 1.239 -11.229 -48.933 1.00 27.89 141 ALA A O 1
ATOM 1176 N N . ASN A 1 142 ? 1.571 -12.111 -46.892 1.00 24.98 142 ASN A N 1
ATOM 1177 C CA . ASN A 1 142 ? 2.232 -13.354 -47.274 1.00 24.98 142 ASN A CA 1
ATOM 1178 C C . ASN A 1 142 ? 2.500 -14.240 -46.053 1.00 24.98 142 ASN A C 1
ATOM 1180 O O . ASN A 1 142 ? 3.115 -13.829 -45.071 1.00 24.98 142 ASN A O 1
ATOM 1184 N N . LEU A 1 143 ? 1.973 -15.459 -46.140 1.00 32.09 143 LEU A N 1
ATOM 1185 C CA . LEU A 1 143 ? 2.234 -16.581 -45.253 1.00 32.09 143 LEU A CA 1
ATOM 1186 C C . LEU A 1 143 ? 3.562 -17.207 -45.670 1.00 32.09 143 LEU A C 1
ATOM 1188 O O . LEU A 1 143 ? 3.619 -17.821 -46.730 1.00 32.09 143 LEU A O 1
ATOM 1192 N N . GLU A 1 144 ? 4.578 -17.156 -44.815 1.00 26.92 144 GLU A N 1
ATOM 1193 C CA . GLU A 1 144 ? 5.667 -18.128 -44.883 1.00 26.92 144 GLU A CA 1
ATOM 1194 C C . GLU A 1 144 ? 5.869 -18.784 -43.521 1.00 26.92 144 GLU A C 1
ATOM 1196 O O . GLU A 1 144 ? 6.358 -18.208 -42.552 1.00 26.92 144 GLU A O 1
ATOM 1201 N N . GLN A 1 145 ? 5.424 -20.038 -43.474 1.00 32.12 145 GLN A N 1
ATOM 1202 C CA . GLN A 1 145 ? 5.793 -21.018 -42.472 1.00 32.12 145 GLN A CA 1
ATOM 1203 C C . GLN A 1 145 ? 7.297 -21.271 -42.567 1.00 32.12 145 GLN A C 1
ATOM 1205 O O . GLN A 1 145 ? 7.778 -21.726 -43.599 1.00 32.12 145 GLN A O 1
ATOM 1210 N N . THR A 1 146 ? 8.023 -21.113 -41.467 1.00 24.25 146 THR A N 1
ATOM 1211 C CA . THR A 1 146 ? 9.299 -21.808 -41.288 1.00 24.25 146 THR A CA 1
ATOM 1212 C C . THR A 1 146 ? 9.336 -22.430 -39.902 1.00 24.25 146 THR A C 1
ATOM 1214 O O . THR A 1 146 ? 9.559 -21.791 -38.880 1.00 24.25 146 THR A O 1
ATOM 1217 N N . LYS A 1 147 ? 9.055 -23.735 -39.891 1.00 34.03 147 LYS A N 1
ATOM 1218 C CA . LYS A 1 147 ? 9.432 -24.647 -38.818 1.00 34.03 147 LYS A CA 1
ATOM 1219 C C . LYS A 1 147 ? 10.957 -24.726 -38.806 1.00 34.03 147 LYS A C 1
ATOM 1221 O O . LYS A 1 147 ? 11.541 -25.147 -39.800 1.00 34.03 147 LYS A O 1
ATOM 1226 N N . SER A 1 148 ? 11.584 -24.428 -37.680 1.00 26.58 148 SER A N 1
ATOM 1227 C CA . SER A 1 148 ? 12.941 -24.896 -37.405 1.00 26.58 148 SER A CA 1
ATOM 1228 C C . SER A 1 148 ? 13.031 -25.332 -35.951 1.00 26.58 148 SER A C 1
ATOM 1230 O O . SER A 1 148 ? 13.144 -24.531 -35.030 1.00 26.58 148 SER A O 1
ATOM 1232 N N . SER A 1 149 ? 12.921 -26.645 -35.787 1.00 31.81 149 SER A N 1
ATOM 1233 C CA . SER A 1 149 ? 13.340 -27.433 -34.635 1.00 31.81 149 SER A CA 1
ATOM 1234 C C . SER A 1 149 ? 14.757 -27.063 -34.195 1.00 31.81 149 SER A C 1
ATOM 1236 O O . SER A 1 149 ? 15.684 -27.176 -34.998 1.00 31.81 149 SER A O 1
ATOM 1238 N N . ILE A 1 150 ? 14.928 -26.683 -32.930 1.00 28.02 150 ILE A N 1
ATOM 1239 C CA . ILE A 1 150 ? 16.246 -26.496 -32.319 1.00 28.02 150 ILE A CA 1
ATOM 1240 C C . ILE A 1 150 ? 16.524 -27.702 -31.420 1.00 28.02 150 ILE A C 1
ATOM 1242 O O . ILE A 1 150 ? 15.769 -28.009 -30.500 1.00 28.02 150 ILE A O 1
ATOM 1246 N N . GLN A 1 151 ? 17.590 -28.412 -31.778 1.00 26.55 151 GLN A N 1
ATOM 1247 C CA . GLN A 1 151 ? 18.172 -29.546 -31.073 1.00 26.55 151 GLN A CA 1
ATOM 1248 C C . GLN A 1 151 ? 18.843 -29.054 -29.783 1.00 26.55 151 GLN A C 1
ATOM 1250 O O . GLN A 1 151 ? 19.608 -28.092 -29.811 1.00 26.55 151 GLN A O 1
ATOM 1255 N N . ILE A 1 152 ? 18.556 -29.718 -28.663 1.00 27.75 152 ILE A N 1
ATOM 1256 C CA . ILE A 1 152 ? 19.230 -29.496 -27.381 1.00 27.75 152 ILE A CA 1
ATOM 1257 C C . ILE A 1 152 ? 20.555 -30.256 -27.445 1.00 27.75 152 ILE A C 1
ATOM 1259 O O . ILE A 1 152 ? 20.549 -31.484 -27.412 1.00 27.75 152 ILE A O 1
ATOM 1263 N N . ASN A 1 153 ? 21.668 -29.532 -27.555 1.00 28.89 153 ASN A N 1
ATOM 1264 C CA . ASN A 1 153 ? 22.998 -30.091 -27.335 1.00 28.89 153 ASN A CA 1
ATOM 1265 C C . ASN A 1 153 ? 23.526 -29.628 -25.978 1.00 28.89 153 ASN A C 1
ATOM 1267 O O . ASN A 1 153 ? 23.575 -28.433 -25.688 1.00 28.89 153 ASN A O 1
ATOM 1271 N N . GLU A 1 154 ? 23.912 -30.622 -25.181 1.00 39.41 154 GLU A N 1
ATOM 1272 C CA . GLU A 1 154 ? 24.696 -30.526 -23.955 1.00 39.41 154 GLU A CA 1
ATOM 1273 C C . GLU A 1 154 ? 25.965 -29.686 -24.127 1.00 39.41 154 GLU A C 1
ATOM 1275 O O . GLU A 1 154 ? 26.699 -29.850 -25.100 1.00 39.41 154 GLU A O 1
ATOM 1280 N N . PHE A 1 155 ? 26.254 -28.865 -23.116 1.00 25.67 155 PHE A N 1
ATOM 1281 C CA . PHE A 1 155 ? 27.587 -28.433 -22.674 1.00 25.67 155 PHE A CA 1
ATOM 1282 C C . PHE A 1 155 ? 27.370 -27.586 -21.400 1.00 25.67 155 PHE A C 1
ATOM 1284 O O . PHE A 1 155 ? 26.466 -26.759 -21.386 1.00 25.67 155 PHE A O 1
ATOM 1291 N N . LEU A 1 156 ? 28.131 -27.629 -20.309 1.00 28.86 156 LEU A N 1
ATOM 1292 C CA . LEU A 1 156 ? 29.053 -28.591 -19.709 1.00 28.86 156 LEU A CA 1
ATOM 1293 C C . LEU A 1 156 ? 29.354 -27.997 -18.320 1.00 28.86 156 LEU A C 1
ATOM 1295 O O . LEU A 1 156 ? 29.693 -26.821 -18.214 1.00 28.86 156 LEU A O 1
ATOM 1299 N N . ASP A 1 157 ? 29.152 -28.798 -17.281 1.00 39.53 157 ASP A N 1
ATOM 1300 C CA . ASP A 1 157 ? 30.023 -28.949 -16.111 1.00 39.53 157 ASP A CA 1
ATOM 1301 C C . ASP A 1 157 ? 31.015 -27.796 -15.824 1.00 39.53 157 ASP A C 1
ATOM 1303 O O . ASP A 1 157 ? 32.139 -27.759 -16.327 1.00 39.53 157 ASP A O 1
ATOM 1307 N N . THR A 1 158 ? 30.630 -26.878 -14.937 1.00 30.81 158 THR A N 1
ATOM 1308 C CA . THR A 1 158 ? 31.602 -26.122 -14.137 1.00 30.81 158 THR A CA 1
ATOM 1309 C C . THR A 1 158 ? 31.356 -26.439 -12.675 1.00 30.81 158 THR A C 1
ATOM 1311 O O . THR A 1 158 ? 30.447 -25.900 -12.040 1.00 30.81 158 THR A O 1
ATOM 1314 N N . GLY A 1 159 ? 32.168 -27.367 -12.175 1.00 40.16 159 GLY A N 1
ATOM 1315 C CA . GLY A 1 159 ? 32.132 -27.863 -10.815 1.00 40.16 159 GLY A CA 1
ATOM 1316 C C . GLY A 1 159 ? 32.299 -26.762 -9.772 1.00 40.16 159 GLY A C 1
ATOM 1317 O O . GLY A 1 159 ? 33.321 -26.082 -9.697 1.00 40.16 159 GLY A O 1
ATOM 1318 N N . LEU A 1 160 ? 31.311 -26.686 -8.888 1.00 29.30 160 LEU A N 1
ATOM 1319 C CA . LEU A 1 160 ? 31.487 -26.243 -7.515 1.00 29.30 160 LEU A CA 1
AT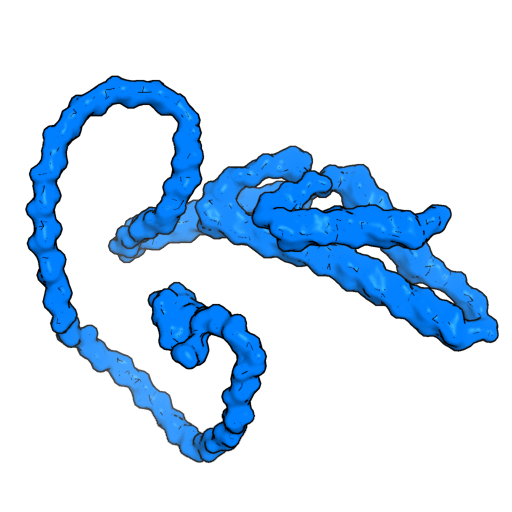OM 1320 C C . LEU A 1 160 ? 31.190 -27.452 -6.632 1.00 29.30 160 LEU A C 1
ATOM 1322 O O . LEU A 1 160 ? 30.042 -27.749 -6.314 1.00 29.30 160 LEU A O 1
ATOM 1326 N N . VAL A 1 161 ? 32.245 -28.178 -6.260 1.00 32.88 161 VAL A N 1
ATOM 1327 C CA . VAL A 1 161 ? 32.169 -29.199 -5.212 1.00 32.88 161 VAL A CA 1
ATOM 1328 C C . VAL A 1 161 ? 32.013 -28.463 -3.884 1.00 32.88 161 VAL A C 1
ATOM 1330 O O . VAL A 1 161 ? 32.985 -28.164 -3.191 1.00 32.88 161 VAL A O 1
ATOM 1333 N N . ILE A 1 162 ? 30.771 -28.128 -3.546 1.00 37.69 162 ILE A N 1
ATOM 1334 C CA . ILE A 1 162 ? 30.396 -27.755 -2.188 1.00 37.69 162 ILE A CA 1
ATOM 1335 C C . ILE A 1 162 ? 30.367 -29.069 -1.414 1.00 37.69 162 ILE A C 1
ATOM 1337 O O . ILE A 1 162 ? 29.600 -29.975 -1.739 1.00 37.69 162 ILE A O 1
ATOM 1341 N N . LYS A 1 163 ? 31.262 -29.212 -0.432 1.00 40.03 163 LYS A N 1
ATOM 1342 C CA . LYS A 1 163 ? 31.224 -30.334 0.509 1.00 40.03 163 LYS A CA 1
ATOM 1343 C C . LYS A 1 163 ? 29.846 -30.332 1.167 1.00 40.03 163 LYS A C 1
ATOM 1345 O O . LYS A 1 163 ? 29.543 -29.420 1.928 1.00 40.03 163 LYS A O 1
ATOM 1350 N N . ALA A 1 164 ? 29.027 -31.324 0.834 1.00 47.38 164 ALA A N 1
ATOM 1351 C CA . ALA A 1 164 ? 27.751 -31.542 1.487 1.00 47.38 164 ALA A CA 1
ATOM 1352 C C . ALA A 1 164 ? 28.031 -31.956 2.934 1.00 47.38 164 ALA A C 1
ATOM 1354 O O . ALA A 1 164 ? 28.559 -33.040 3.195 1.00 47.38 164 ALA A O 1
ATOM 1355 N N . GLU A 1 165 ? 27.729 -31.067 3.873 1.00 52.25 165 GLU A N 1
ATOM 1356 C CA . GLU A 1 165 ? 27.480 -31.478 5.246 1.00 52.25 165 GLU A CA 1
ATOM 1357 C C . GLU A 1 165 ? 26.245 -32.387 5.198 1.00 52.25 165 GLU A C 1
ATOM 1359 O O . GLU A 1 165 ? 25.194 -31.995 4.692 1.00 52.25 165 GLU A O 1
ATOM 1364 N N . ASN A 1 166 ? 26.401 -33.643 5.624 1.00 53.84 166 ASN A N 1
ATOM 1365 C CA . ASN A 1 166 ? 25.285 -34.573 5.771 1.00 53.84 166 ASN A CA 1
ATOM 1366 C C . ASN A 1 166 ? 24.456 -34.124 6.980 1.00 53.84 166 ASN A C 1
ATOM 1368 O O . ASN A 1 166 ? 24.585 -34.680 8.070 1.00 53.84 166 ASN A O 1
ATOM 1372 N N . GLU A 1 167 ? 23.657 -33.077 6.805 1.00 66.62 167 GLU A N 1
ATOM 1373 C CA . GLU A 1 167 ? 22.574 -32.774 7.726 1.00 66.62 167 GLU A CA 1
ATOM 1374 C C . GLU A 1 167 ? 21.433 -33.757 7.448 1.00 66.62 167 GLU A C 1
ATOM 1376 O O . GLU A 1 167 ? 20.927 -33.854 6.327 1.00 66.62 167 GLU A O 1
ATOM 1381 N N . ASP A 1 168 ? 21.040 -34.523 8.466 1.00 69.62 168 ASP A N 1
ATOM 1382 C CA . ASP A 1 168 ? 19.863 -35.383 8.389 1.00 69.62 168 ASP A CA 1
ATOM 1383 C C . ASP A 1 168 ? 18.620 -34.508 8.181 1.00 69.62 168 ASP A C 1
ATOM 1385 O O . ASP A 1 168 ? 18.165 -33.791 9.077 1.00 69.62 168 ASP A O 1
ATOM 1389 N N . PHE A 1 169 ? 18.061 -34.551 6.974 1.00 78.56 169 PHE A N 1
ATOM 1390 C CA . PHE A 1 169 ? 16.862 -33.796 6.640 1.00 78.56 169 PHE A CA 1
ATOM 1391 C C . PHE A 1 169 ? 15.651 -34.334 7.415 1.00 78.56 169 PHE A C 1
ATOM 1393 O O . PHE A 1 169 ? 15.226 -35.477 7.231 1.00 78.56 169 PHE A O 1
ATOM 1400 N N . ASN A 1 170 ? 15.046 -33.486 8.249 1.00 75.75 170 ASN A N 1
ATOM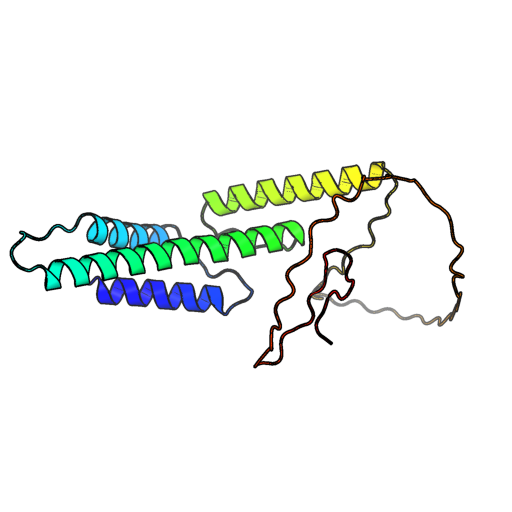 1401 C CA . ASN A 1 170 ? 13.810 -33.812 8.954 1.00 75.75 170 ASN A CA 1
ATOM 1402 C C . ASN A 1 170 ? 12.590 -33.473 8.083 1.00 75.75 170 ASN A C 1
ATOM 1404 O O . ASN A 1 170 ? 12.107 -32.338 8.056 1.00 75.75 170 ASN A O 1
ATOM 1408 N N . TYR A 1 171 ? 12.102 -34.462 7.336 1.00 81.19 171 TYR A N 1
ATOM 1409 C CA . TYR A 1 171 ? 10.946 -34.295 6.461 1.00 81.19 171 TYR A CA 1
ATOM 1410 C C . TYR A 1 171 ? 9.639 -34.211 7.257 1.00 81.19 171 TYR A C 1
ATOM 1412 O O . TYR A 1 171 ? 9.358 -35.036 8.122 1.00 81.19 171 TYR A O 1
ATOM 1420 N N . THR A 1 172 ? 8.793 -33.241 6.906 1.00 75.19 172 THR A N 1
ATOM 1421 C CA . THR A 1 172 ? 7.430 -33.109 7.439 1.00 75.19 172 THR A CA 1
ATOM 1422 C C . THR A 1 172 ? 6.414 -33.257 6.314 1.00 75.19 172 THR A C 1
ATOM 1424 O O . THR A 1 172 ? 6.552 -32.651 5.252 1.00 75.19 172 THR A O 1
ATOM 1427 N N . LEU A 1 173 ? 5.365 -34.047 6.551 1.00 83.00 173 LEU A N 1
ATOM 1428 C CA . LEU A 1 173 ? 4.271 -34.212 5.601 1.00 83.00 173 LEU A CA 1
ATOM 1429 C C . LEU A 1 173 ? 3.349 -32.989 5.649 1.00 83.00 173 LEU A C 1
ATOM 1431 O O . LEU A 1 173 ? 2.707 -32.721 6.663 1.00 83.00 173 LEU A O 1
ATOM 1435 N N . VAL A 1 174 ? 3.262 -32.266 4.535 1.00 77.88 174 VAL A N 1
ATOM 1436 C CA . VAL A 1 174 ? 2.383 -31.102 4.378 1.00 77.88 174 VAL A CA 1
ATOM 1437 C C . VAL A 1 174 ? 1.257 -31.456 3.413 1.00 77.88 174 VAL A C 1
ATOM 1439 O O . VAL A 1 174 ? 1.500 -31.944 2.312 1.00 77.88 174 VAL A O 1
ATOM 1442 N N . ARG A 1 175 ? 0.006 -31.209 3.821 1.00 80.75 175 ARG A N 1
ATOM 1443 C CA . ARG A 1 175 ? -1.182 -31.409 2.980 1.00 80.75 175 ARG A CA 1
ATOM 1444 C C . ARG A 1 175 ? -1.828 -30.072 2.644 1.00 80.75 175 ARG A C 1
ATOM 1446 O O . ARG A 1 175 ? -2.262 -29.349 3.537 1.00 80.75 175 ARG A O 1
ATOM 1453 N N . PHE A 1 176 ? -1.981 -29.793 1.354 1.00 78.19 176 PHE A N 1
ATOM 1454 C CA . PHE A 1 176 ? -2.742 -28.643 0.873 1.00 78.19 176 PHE A CA 1
ATOM 1455 C C . PHE A 1 176 ? -4.243 -28.965 0.879 1.00 78.19 176 PHE A C 1
ATOM 1457 O O . PHE A 1 176 ? -4.678 -29.970 0.319 1.00 78.19 176 PHE A O 1
ATOM 1464 N N . LEU A 1 177 ? -5.044 -28.123 1.538 1.00 83.81 177 LEU A N 1
ATOM 1465 C CA . LEU A 1 177 ? -6.504 -28.292 1.651 1.00 83.81 177 LEU A CA 1
ATOM 1466 C C . LEU A 1 177 ? -7.294 -27.504 0.593 1.00 83.81 177 LEU A C 1
ATOM 1468 O O . LEU A 1 177 ? -8.509 -27.647 0.492 1.00 83.81 177 LEU A O 1
ATOM 1472 N N . LYS A 1 178 ? -6.617 -26.645 -0.173 1.00 83.00 178 LYS A N 1
ATOM 1473 C CA . LYS A 1 178 ? -7.196 -25.804 -1.225 1.00 83.00 178 LYS A CA 1
ATOM 1474 C C . LYS A 1 178 ? -6.327 -25.909 -2.471 1.00 83.00 178 LYS A C 1
ATOM 1476 O O . LYS A 1 178 ? -5.128 -26.147 -2.356 1.00 83.00 178 LYS A O 1
ATOM 1481 N N . LYS A 1 179 ? -6.924 -25.704 -3.646 1.00 80.62 179 LYS A N 1
ATOM 1482 C CA . LYS A 1 179 ? -6.178 -25.634 -4.904 1.00 80.62 179 LYS A CA 1
ATOM 1483 C C . LYS A 1 179 ? -5.266 -24.406 -4.857 1.00 80.62 179 LYS A C 1
ATOM 1485 O O . LYS A 1 179 ? -5.761 -23.283 -4.804 1.00 80.62 179 LYS A O 1
ATOM 1490 N N . THR A 1 180 ? -3.960 -24.626 -4.818 1.00 75.62 180 THR A N 1
ATOM 1491 C CA . THR A 1 180 ? -2.948 -23.568 -4.854 1.00 75.62 180 THR A CA 1
ATOM 1492 C C . THR A 1 180 ? -2.398 -23.441 -6.272 1.00 75.62 180 THR A C 1
ATOM 1494 O O . THR A 1 180 ? -2.288 -24.459 -6.959 1.00 75.62 180 THR A O 1
ATOM 1497 N N . PRO A 1 181 ? -2.076 -22.225 -6.743 1.00 73.25 181 PRO A N 1
ATOM 1498 C CA . PRO A 1 181 ? -1.355 -22.071 -7.999 1.00 73.25 181 PRO A CA 1
ATOM 1499 C C . PRO A 1 181 ? 0.016 -22.760 -7.901 1.00 73.25 181 PRO A C 1
ATOM 1501 O O . PRO A 1 181 ? 0.549 -22.884 -6.790 1.00 73.25 181 PRO A O 1
ATOM 1504 N N . PRO A 1 182 ? 0.586 -23.209 -9.032 1.00 79.25 182 PRO A N 1
ATOM 1505 C CA . PRO A 1 182 ? 1.936 -23.736 -9.034 1.00 79.25 182 PRO A CA 1
ATOM 1506 C C . PRO A 1 182 ? 2.906 -22.660 -8.533 1.00 79.25 182 PRO A C 1
ATOM 1508 O O . PRO A 1 182 ? 2.810 -21.485 -8.888 1.00 79.25 182 PRO A O 1
ATOM 1511 N N . LEU A 1 183 ? 3.833 -23.076 -7.685 1.00 77.44 183 LEU A N 1
ATOM 1512 C CA . LEU A 1 183 ? 5.050 -22.363 -7.362 1.00 77.44 183 LEU A CA 1
ATOM 1513 C C . LEU A 1 183 ? 5.894 -22.313 -8.628 1.00 77.44 183 LEU A C 1
ATOM 1515 O O . LEU A 1 183 ? 6.460 -23.319 -9.053 1.00 77.44 183 LEU A O 1
ATOM 1519 N N . VAL A 1 184 ? 5.945 -21.131 -9.227 1.00 76.56 184 VAL A N 1
ATOM 1520 C CA . VAL A 1 184 ? 6.774 -20.846 -10.390 1.00 76.56 184 VAL A CA 1
ATOM 1521 C C . VAL A 1 184 ? 7.963 -20.019 -9.922 1.00 76.56 184 VAL A C 1
ATOM 1523 O O . VAL A 1 184 ? 7.786 -19.022 -9.218 1.00 76.56 184 VAL A O 1
ATOM 1526 N N . GLY A 1 185 ? 9.172 -20.451 -10.269 1.00 76.81 185 GLY A N 1
ATOM 1527 C CA . GLY A 1 185 ? 10.374 -19.668 -10.012 1.00 76.81 185 GLY A CA 1
ATOM 1528 C C . GLY A 1 185 ? 10.493 -18.491 -10.973 1.00 76.81 185 GLY A C 1
ATOM 1529 O O . GLY A 1 185 ? 9.732 -18.335 -11.927 1.00 76.81 185 GLY A O 1
ATOM 1530 N N . ILE A 1 186 ? 11.484 -17.640 -10.724 1.00 71.38 186 ILE A N 1
ATOM 1531 C CA . ILE A 1 186 ? 11.782 -16.478 -11.576 1.00 71.38 186 ILE A CA 1
ATOM 1532 C C . ILE A 1 186 ? 12.230 -16.867 -12.997 1.00 71.38 186 ILE A C 1
ATOM 1534 O O . ILE A 1 186 ? 12.162 -16.068 -13.924 1.00 71.38 186 ILE A O 1
ATOM 1538 N N . ASP A 1 187 ? 12.659 -18.110 -13.155 1.00 81.56 187 ASP A N 1
ATOM 1539 C CA . ASP A 1 187 ? 13.028 -18.787 -14.395 1.00 81.56 187 ASP A CA 1
ATOM 1540 C C . ASP A 1 187 ? 11.836 -19.433 -15.124 1.00 81.56 187 ASP A C 1
ATOM 1542 O O . ASP A 1 187 ? 12.027 -20.106 -16.133 1.00 81.56 187 ASP A O 1
ATOM 1546 N N . LEU A 1 188 ? 10.610 -19.236 -14.624 1.00 70.06 188 LEU A N 1
ATOM 1547 C CA . LEU A 1 188 ? 9.374 -19.826 -15.145 1.00 70.06 188 LEU A CA 1
ATOM 1548 C C . LEU A 1 188 ? 9.304 -21.360 -15.037 1.00 70.06 188 LEU A C 1
ATOM 1550 O O . LEU A 1 188 ? 8.421 -21.980 -15.635 1.00 70.06 188 LEU A O 1
ATOM 1554 N N . LEU A 1 189 ? 10.184 -21.982 -14.243 1.00 75.50 189 LEU A N 1
ATOM 1555 C CA . LEU A 1 189 ? 10.112 -23.410 -13.947 1.00 75.50 189 LEU A CA 1
ATOM 1556 C C . LEU A 1 189 ? 9.128 -23.676 -12.802 1.00 75.50 189 LEU A C 1
ATOM 1558 O O . LEU A 1 189 ? 9.024 -22.908 -11.845 1.00 75.50 189 LEU A O 1
ATOM 1562 N N . ASN A 1 190 ? 8.380 -24.777 -12.909 1.00 75.00 190 ASN A N 1
ATOM 1563 C CA . ASN A 1 190 ? 7.421 -25.201 -11.889 1.00 75.00 190 ASN A CA 1
ATOM 1564 C C . ASN A 1 190 ? 8.136 -26.006 -10.794 1.00 75.00 190 ASN A C 1
ATOM 1566 O O . ASN A 1 190 ? 8.637 -27.099 -11.055 1.00 75.00 190 ASN A O 1
ATOM 1570 N N . TYR A 1 191 ? 8.120 -25.494 -9.565 1.00 81.38 191 TYR A N 1
ATOM 1571 C CA . TYR A 1 191 ? 8.753 -26.090 -8.381 1.00 81.38 191 TYR A CA 1
ATOM 1572 C C . TYR A 1 191 ? 7.763 -26.799 -7.440 1.00 81.38 191 TYR A C 1
ATOM 1574 O O . TYR A 1 191 ? 8.170 -27.383 -6.438 1.00 81.38 191 TYR A O 1
ATOM 1582 N N . GLY A 1 192 ? 6.465 -26.783 -7.761 1.00 69.19 192 GLY A N 1
ATOM 1583 C CA . GLY A 1 192 ? 5.430 -27.596 -7.108 1.00 69.19 192 GLY A CA 1
ATOM 1584 C C . GLY A 1 192 ? 4.097 -26.860 -6.944 1.00 69.19 192 GLY A C 1
ATOM 1585 O O . GLY A 1 192 ? 3.965 -25.753 -7.441 1.00 69.19 192 GLY A O 1
ATOM 1586 N N . PRO A 1 193 ? 3.113 -27.421 -6.225 1.00 59.41 193 PRO A N 1
ATOM 1587 C CA . PRO A 1 193 ? 2.740 -28.825 -6.293 1.00 59.41 193 PRO A CA 1
ATOM 1588 C C . PRO A 1 193 ? 1.942 -29.101 -7.587 1.00 59.41 193 PRO A C 1
ATOM 1590 O O . PRO A 1 193 ? 1.208 -28.237 -8.069 1.00 59.41 193 PRO A O 1
ATOM 1593 N N . PHE A 1 194 ? 2.110 -30.302 -8.143 1.00 58.78 194 PHE A N 1
ATOM 1594 C CA . PHE A 1 194 ? 1.282 -30.834 -9.233 1.00 58.78 194 PHE A CA 1
ATOM 1595 C C . PHE A 1 194 ? -0.117 -31.215 -8.732 1.00 58.78 194 PHE A C 1
ATOM 1597 O O . PHE A 1 194 ? -0.218 -31.655 -7.561 1.00 58.78 194 PHE A O 1
#

pLDDT: mean 74.8, std 23.97, range [24.25, 95.88]

Foldseek 3Di:
DPLVVLLVVLVVQLVCLVPDLAHAFDDPVNVVSLVVSLVVLVPDDDDPPDPVVVVVSVVVSVVSVVSVVVSVVSLVVSLLVCLLLVPDHDPNRDDPVSSVVSVVSNVVNVVVVVVCVVVVPPPPNPDDPDDDDDDDDDDDDDDDDDDDDDDDDDDDDDDDPDPDDPDPDDDDDDDDPDDDDFDADPVRDGPDDD